Protein AF-A0A3N2NKZ4-F1 (afdb_monomer)

pLDDT: mean 91.64, std 12.85, range [45.25, 98.94]

Mean predicted aligned error: 5.71 Å

Nearest PDB structures (foldseek):
  3jqy-assembly1_A  TM=5.606E-01  e=2.008E-07  Escherichia coli
  3jqy-assembly1_C  TM=5.483E-01  e=5.654E-08  Escherichia coli
  2wlc-assembly1_A  TM=6.185E-01  e=1.526E-06  Neisseria meningitidis serogroup Y
  5jxx-assembly1_A  TM=2.884E-01  e=5.623E-03  Moraxella catarrhalis BBH18
  4ihf-assembly1_D  TM=3.238E-01  e=1.331E-02  Escherichia coli K-12

Secondary structure (DSSP, 8-state):
-HHHHHHHHHHHHHHHHH--------B-HHHHHHHHHHHS-HHHHTT--EEEBTTEEEEE--EEEE--S---TTSEEEEE--TT--S-EEEEESSEEEESS-EEEETT-EEEESSEEEE-SSEEE-TT-EEEESSEEEE-TT-EE-TT-EEESB-SS--B-TTT--B--SB--EEE-TT-EEPTT-EEETT-EE-TT-EE-STT-EE-SB-GGG-SSEEEETTTTEEEEES-----BHHHHHHHHHHHHH-TT---------HHHHHHHHHTTB---

Foldseek 3Di:
DVVLCCQDVVLVVCVVPPVDPDPQQAFPPVCLLCLLVVAHDPVLSVQSCETEGPLEEEDAHAHEEEQEPDRHHPLEYAAREDPPADHGEYDAANPYEYHHTREEEHHLEYDHYPEYEYENYLEYAAHNEYAHYNHEEYAEYLEYAYYNAYHEQFPPDWDADPVVRDIDDRGAYAAHYHQEYHYYQEYEYHQFDDYHQEYADDHDEYGDHYPPVVPHQFYWYDVPIDTPDGPHGAQQAVVLVVVVVVVCVVVVPDPDDDPPDDPVVVVCRRPPNGDDD

Structure (mmCIF, N/CA/C/O backbone):
data_AF-A0A3N2NKZ4-F1
#
_entry.id   AF-A0A3N2NKZ4-F1
#
loop_
_atom_site.group_PDB
_atom_site.id
_atom_site.type_symbol
_atom_site.label_atom_id
_atom_site.label_alt_id
_atom_site.label_comp_id
_atom_site.label_asym_id
_atom_site.label_entity_id
_atom_site.label_seq_id
_atom_site.pdbx_PDB_ins_code
_atom_site.Cartn_x
_atom_site.Cartn_y
_atom_site.Cartn_z
_atom_site.occupancy
_atom_site.B_iso_or_equiv
_atom_site.auth_seq_id
_atom_site.auth_comp_id
_atom_site.auth_asym_id
_atom_site.auth_atom_id
_atom_site.pdbx_PDB_model_num
ATOM 1 N N . MET A 1 1 ? 3.589 -17.684 -20.640 1.00 54.16 1 MET A N 1
ATOM 2 C CA . MET A 1 1 ? 2.989 -17.594 -21.997 1.00 54.16 1 MET A CA 1
ATOM 3 C C . MET A 1 1 ? 1.457 -17.592 -21.954 1.00 54.16 1 MET A C 1
ATOM 5 O O . MET A 1 1 ? 0.867 -16.641 -22.443 1.00 54.16 1 MET A O 1
ATOM 9 N N . ILE A 1 2 ? 0.804 -18.562 -21.295 1.00 57.72 2 ILE A N 1
ATOM 10 C CA . ILE A 1 2 ? -0.672 -18.653 -21.190 1.00 57.72 2 ILE A CA 1
ATOM 11 C C . ILE A 1 2 ? -1.330 -17.393 -20.579 1.00 57.72 2 ILE A C 1
ATOM 13 O O . ILE A 1 2 ? -2.310 -16.899 -21.129 1.00 57.72 2 ILE A O 1
ATOM 17 N N . LYS A 1 3 ? -0.791 -16.827 -19.483 1.00 60.69 3 LYS A N 1
ATOM 18 C CA . LYS A 1 3 ? -1.323 -15.590 -18.856 1.00 60.69 3 LYS A CA 1
ATOM 19 C C . LYS A 1 3 ? -1.224 -14.382 -19.800 1.00 60.69 3 LYS A C 1
ATOM 21 O O . LYS A 1 3 ? -2.178 -13.625 -19.916 1.00 60.69 3 LYS A O 1
ATOM 26 N N . LEU A 1 4 ? -0.111 -14.259 -20.531 1.00 59.62 4 LEU A N 1
ATOM 27 C CA . LEU A 1 4 ? 0.090 -13.213 -21.543 1.00 59.62 4 LEU A CA 1
ATOM 28 C C . LEU A 1 4 ? -0.932 -13.338 -22.683 1.00 59.62 4 LEU A C 1
ATOM 30 O O . LEU A 1 4 ? -1.572 -12.356 -23.033 1.00 59.62 4 LEU A O 1
ATOM 34 N N . ILE A 1 5 ? -1.135 -14.551 -23.209 1.00 60.88 5 ILE A N 1
ATOM 35 C CA . ILE A 1 5 ? -2.130 -14.828 -24.256 1.00 60.88 5 ILE A CA 1
ATOM 36 C C . ILE A 1 5 ? -3.542 -14.488 -23.764 1.00 60.88 5 ILE A C 1
ATOM 38 O O . ILE A 1 5 ? -4.285 -13.838 -24.488 1.00 60.88 5 ILE A O 1
ATOM 42 N N . LYS A 1 6 ? -3.913 -14.845 -22.526 1.00 61.47 6 LYS A N 1
ATOM 43 C CA . LYS A 1 6 ? -5.227 -14.494 -21.954 1.00 61.47 6 LYS A CA 1
ATOM 44 C C . LYS A 1 6 ? -5.439 -12.982 -21.840 1.00 61.47 6 LYS A C 1
ATOM 46 O O . LYS A 1 6 ? -6.497 -12.499 -22.230 1.00 61.47 6 LYS A O 1
ATOM 51 N N . GLU A 1 7 ? -4.443 -12.246 -21.349 1.00 63.12 7 GLU A N 1
ATOM 52 C CA . GLU A 1 7 ? -4.515 -10.782 -21.196 1.00 63.12 7 GLU A CA 1
ATOM 53 C C . GLU A 1 7 ? -4.505 -10.043 -22.553 1.00 63.12 7 GLU A C 1
ATOM 55 O O . GLU A 1 7 ? -5.003 -8.923 -22.645 1.00 63.12 7 GLU A O 1
ATOM 60 N N . TRP A 1 8 ? -3.968 -10.648 -23.622 1.00 54.06 8 TRP A N 1
ATOM 61 C CA . TRP A 1 8 ? -3.845 -10.008 -24.941 1.00 54.06 8 TRP A CA 1
ATOM 62 C C . TRP A 1 8 ? -4.900 -10.452 -25.963 1.00 54.06 8 TRP A C 1
ATOM 64 O O . TRP A 1 8 ? -5.540 -9.618 -26.602 1.00 54.06 8 TRP A O 1
ATOM 74 N N . VAL A 1 9 ? -5.099 -11.761 -26.117 1.00 59.16 9 VAL A N 1
ATOM 75 C CA . VAL A 1 9 ? -5.965 -12.362 -27.145 1.00 59.16 9 VAL A CA 1
ATOM 76 C C . VAL A 1 9 ? -7.430 -12.368 -26.709 1.00 59.16 9 VAL A C 1
ATOM 78 O O . VAL A 1 9 ? -8.306 -12.107 -27.529 1.00 59.16 9 VAL A O 1
ATOM 81 N N . GLY A 1 10 ? -7.713 -12.589 -25.420 1.00 60.47 10 GLY A N 1
ATOM 82 C CA . GLY A 1 10 ? -9.083 -12.630 -24.891 1.00 60.47 10 GLY A CA 1
ATOM 83 C C . GLY A 1 10 ? -9.877 -11.339 -25.148 1.00 60.47 10 GLY A C 1
ATOM 84 O O . GLY A 1 10 ? -10.950 -11.399 -25.751 1.00 60.47 10 GLY A O 1
ATOM 85 N N . PRO A 1 11 ? -9.352 -10.156 -24.770 1.00 56.44 11 PRO A N 1
ATOM 86 C CA . PRO A 1 11 ? -10.015 -8.881 -25.040 1.00 56.44 11 PRO A CA 1
ATOM 87 C C . PRO A 1 11 ? -10.163 -8.569 -26.535 1.00 56.44 11 PRO A C 1
ATOM 89 O O . PRO A 1 11 ? -11.163 -7.975 -26.933 1.00 56.44 11 PRO A O 1
ATOM 92 N N . LEU A 1 12 ? -9.191 -8.969 -27.366 1.00 56.25 12 LEU A N 1
ATOM 93 C CA . LEU A 1 12 ? -9.219 -8.754 -28.817 1.00 56.25 12 LEU A CA 1
ATOM 94 C C . LEU A 1 12 ? -10.319 -9.591 -29.488 1.00 56.25 12 LEU A C 1
ATOM 96 O O . LEU A 1 12 ? -11.079 -9.065 -30.296 1.00 56.25 12 LEU A O 1
ATOM 100 N N . ALA A 1 13 ? -10.456 -10.861 -29.098 1.00 59.19 13 ALA A N 1
ATOM 101 C CA . ALA A 1 13 ? -11.515 -11.743 -29.583 1.00 59.19 13 ALA 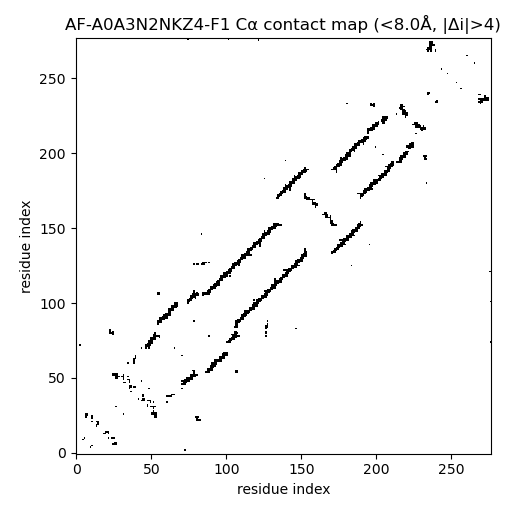A CA 1
ATOM 102 C C . ALA A 1 13 ? -12.915 -11.254 -29.164 1.00 59.19 13 ALA A C 1
ATOM 104 O O . ALA A 1 13 ? -13.838 -11.256 -29.972 1.00 59.19 13 ALA A O 1
ATOM 105 N N . LEU A 1 14 ? -13.075 -10.767 -27.927 1.00 53.31 14 LEU A N 1
ATOM 106 C CA . LEU A 1 14 ? -14.344 -10.212 -27.431 1.00 53.31 14 LEU A CA 1
ATOM 107 C C . LEU A 1 14 ? -14.759 -8.913 -28.141 1.00 53.31 14 LEU A C 1
ATOM 109 O O . LEU A 1 14 ? -15.944 -8.720 -28.411 1.00 53.31 14 LEU A O 1
ATOM 113 N N . LEU A 1 15 ? -13.792 -8.046 -28.463 1.00 51.62 15 LEU A N 1
ATOM 114 C CA . LEU A 1 15 ? -14.009 -6.826 -29.251 1.00 51.62 15 LEU A CA 1
ATOM 115 C C . LEU A 1 15 ? -14.515 -7.139 -30.664 1.00 51.62 15 LEU A C 1
ATOM 117 O O . LEU A 1 15 ? -15.421 -6.465 -31.146 1.00 51.62 15 LEU A O 1
ATOM 121 N N . LEU A 1 16 ? -13.949 -8.163 -31.306 1.00 56.97 16 LEU A N 1
ATOM 122 C CA . LEU A 1 16 ? -14.301 -8.557 -32.672 1.00 56.97 16 LEU A CA 1
ATOM 123 C C . LEU A 1 16 ? -15.638 -9.310 -32.755 1.00 56.97 16 LEU A C 1
ATOM 125 O O . LEU A 1 16 ? -16.324 -9.210 -33.765 1.00 56.97 16 LEU A O 1
ATOM 129 N N . LEU A 1 17 ? -16.025 -10.043 -31.704 1.00 54.56 17 LEU A N 1
ATOM 130 C CA . LEU A 1 17 ? -17.180 -10.949 -31.744 1.00 54.56 17 LEU A CA 1
ATOM 131 C C . LEU A 1 17 ? -18.500 -10.367 -31.216 1.00 54.56 17 LEU A C 1
ATOM 133 O O . LEU A 1 17 ? -19.543 -10.956 -31.487 1.00 54.56 17 LEU A O 1
ATOM 137 N N . LYS A 1 18 ? -18.501 -9.283 -30.422 1.00 50.53 18 LYS A N 1
ATOM 138 C CA . LYS A 1 18 ? -19.726 -8.871 -29.696 1.00 50.53 18 LYS A CA 1
ATOM 139 C C . LYS A 1 18 ? -20.094 -7.387 -29.725 1.00 50.53 18 LYS A C 1
ATOM 141 O O . LYS A 1 18 ? -21.085 -7.030 -29.101 1.00 50.53 18 LYS A O 1
ATOM 146 N N . GLY A 1 19 ? -19.335 -6.504 -30.381 1.00 45.28 19 GLY A N 1
ATOM 147 C CA . GLY A 1 19 ? -19.653 -5.061 -30.391 1.00 45.28 19 GLY A CA 1
ATOM 148 C C . GLY A 1 19 ? -19.679 -4.401 -28.996 1.00 45.28 19 GLY A C 1
ATOM 149 O O . GLY A 1 19 ? -20.132 -3.271 -28.843 1.00 45.28 19 GLY A O 1
ATOM 150 N N . ILE A 1 20 ? -19.184 -5.097 -27.967 1.00 49.84 20 ILE A N 1
ATOM 151 C CA . ILE A 1 20 ? -19.093 -4.624 -26.585 1.00 49.84 20 ILE A CA 1
ATOM 152 C C . ILE A 1 20 ? -17.761 -3.886 -26.431 1.00 49.84 20 ILE A C 1
ATOM 154 O O . ILE A 1 20 ? -16.701 -4.428 -26.756 1.00 49.84 20 ILE A O 1
ATOM 158 N N . ARG A 1 21 ? -17.783 -2.669 -25.870 1.00 45.25 21 ARG A N 1
ATOM 159 C CA . ARG A 1 21 ? -16.565 -2.021 -25.358 1.00 45.25 21 ARG A CA 1
ATOM 160 C C . ARG A 1 21 ? -16.038 -2.839 -24.178 1.00 45.25 21 ARG A C 1
ATOM 162 O O . ARG A 1 21 ? -16.470 -2.659 -23.043 1.00 45.25 21 ARG A O 1
ATOM 169 N N . VAL A 1 22 ? -15.114 -3.758 -24.446 1.00 49.69 22 VAL A N 1
ATOM 170 C CA . VAL A 1 22 ? -14.367 -4.462 -23.398 1.00 49.69 22 VAL A CA 1
ATOM 171 C C . VAL A 1 22 ? -13.589 -3.406 -22.613 1.00 49.69 22 VAL A C 1
ATOM 173 O O . VAL A 1 22 ? -12.870 -2.613 -23.228 1.00 49.69 22 VAL A O 1
ATOM 176 N N . GLN A 1 23 ? -13.730 -3.366 -21.279 1.00 50.50 23 GLN A N 1
ATOM 177 C CA . GLN A 1 23 ? -12.863 -2.529 -20.441 1.00 50.50 23 GLN A CA 1
ATOM 178 C C . GLN A 1 23 ? -11.418 -2.789 -20.862 1.00 50.50 23 GLN A C 1
ATOM 180 O O . GLN A 1 23 ? -10.963 -3.932 -20.869 1.00 50.50 23 GLN A O 1
ATOM 185 N N . HIS A 1 24 ? -10.727 -1.742 -21.316 1.00 52.81 24 HIS A N 1
ATOM 186 C CA . HIS A 1 24 ? -9.408 -1.861 -21.923 1.00 52.81 24 HIS A CA 1
ATOM 187 C C . HIS A 1 24 ? -8.356 -2.237 -20.864 1.00 52.81 24 HIS A C 1
ATOM 189 O O . HIS A 1 24 ? -7.521 -1.422 -20.494 1.00 52.81 24 HIS A O 1
ATOM 195 N N . HIS A 1 25 ? -8.327 -3.490 -20.410 1.00 63.16 25 HIS A N 1
ATOM 196 C CA . HIS A 1 25 ? -7.239 -4.069 -19.612 1.00 63.16 25 HIS A CA 1
ATOM 197 C C . HIS A 1 25 ? -6.029 -4.386 -20.498 1.00 63.16 25 HIS A C 1
ATOM 199 O O . HIS A 1 25 ? -5.436 -5.457 -20.419 1.00 63.16 25 HIS A O 1
ATOM 205 N N . ARG A 1 26 ? -5.676 -3.484 -21.416 1.00 75.19 26 ARG A N 1
ATOM 206 C CA . ARG A 1 26 ? -4.606 -3.765 -22.365 1.00 75.19 26 ARG A CA 1
ATOM 207 C C . ARG A 1 26 ? -3.271 -3.681 -21.636 1.00 75.19 26 ARG A C 1
ATOM 209 O O . ARG A 1 26 ? -2.889 -2.630 -21.117 1.00 75.19 26 ARG A O 1
ATOM 216 N N . LEU A 1 27 ? -2.562 -4.800 -21.617 1.00 87.62 27 LEU A N 1
ATOM 217 C CA . LEU A 1 27 ? -1.159 -4.854 -21.240 1.00 87.62 27 LEU A CA 1
ATOM 218 C C . LEU A 1 27 ? -0.333 -4.106 -22.297 1.00 87.62 27 LEU A C 1
ATOM 220 O O . LEU A 1 27 ? -0.390 -4.441 -23.483 1.00 87.62 27 LEU A O 1
ATOM 224 N N . SER A 1 28 ? 0.455 -3.117 -21.876 1.00 91.44 28 SER A N 1
ATOM 225 C CA . SER A 1 28 ? 1.403 -2.440 -22.760 1.00 91.44 28 SER A CA 1
ATOM 226 C C . SER A 1 28 ? 2.668 -3.284 -22.862 1.00 91.44 28 SER A C 1
ATOM 228 O O . SER A 1 28 ? 3.525 -3.250 -21.975 1.00 91.44 28 SER A O 1
ATOM 230 N N . LEU A 1 29 ? 2.783 -4.069 -23.936 1.00 91.31 29 LEU A N 1
ATOM 231 C CA . LEU A 1 29 ? 3.919 -4.974 -24.131 1.00 91.31 29 LEU A CA 1
ATOM 232 C C . LEU A 1 29 ? 5.244 -4.219 -24.222 1.00 91.31 29 LEU A C 1
ATOM 234 O O . LEU A 1 29 ? 6.209 -4.624 -23.584 1.00 91.31 29 LEU A O 1
ATOM 238 N N . SER A 1 30 ? 5.281 -3.095 -24.941 1.00 94.56 30 SER A N 1
ATOM 239 C CA . SER A 1 30 ? 6.498 -2.291 -25.082 1.00 94.56 30 SER A CA 1
ATOM 240 C C . SER A 1 30 ? 6.984 -1.760 -23.733 1.00 94.56 30 SER A C 1
ATOM 242 O O . SER A 1 30 ? 8.148 -1.951 -23.388 1.00 94.56 30 SER A O 1
ATOM 244 N N . LYS A 1 31 ? 6.088 -1.179 -22.919 1.00 96.00 31 LYS A N 1
ATOM 245 C CA . LYS A 1 31 ? 6.429 -0.704 -21.566 1.00 96.00 31 LYS A CA 1
ATOM 246 C C . LYS A 1 31 ? 6.795 -1.856 -20.636 1.00 96.00 31 LYS A C 1
ATOM 248 O O . LYS A 1 31 ? 7.724 -1.717 -19.854 1.00 96.00 31 LYS A O 1
ATOM 253 N N . THR A 1 32 ? 6.094 -2.983 -20.734 1.00 96.31 32 THR A N 1
ATOM 254 C CA . THR A 1 32 ? 6.357 -4.193 -19.942 1.00 96.31 32 THR A CA 1
ATOM 255 C C . THR A 1 32 ? 7.752 -4.743 -20.226 1.00 96.31 32 THR A C 1
ATOM 257 O O . THR A 1 32 ? 8.542 -4.909 -19.299 1.00 96.31 32 THR A O 1
ATOM 260 N N . ILE A 1 33 ? 8.096 -4.974 -21.493 1.00 97.31 33 ILE A N 1
ATOM 261 C CA . ILE A 1 33 ? 9.416 -5.477 -21.891 1.00 97.31 33 ILE A CA 1
ATOM 262 C C . ILE A 1 33 ? 10.493 -4.469 -21.484 1.00 97.31 33 ILE A C 1
ATOM 264 O O . ILE A 1 33 ? 11.414 -4.827 -20.753 1.00 97.31 33 ILE A O 1
ATOM 268 N N . PHE A 1 34 ? 10.339 -3.197 -21.864 1.00 98.12 34 PHE A N 1
ATOM 269 C CA . PHE A 1 34 ? 11.295 -2.148 -21.513 1.00 98.12 34 PHE A CA 1
ATOM 270 C C . PHE A 1 34 ? 11.541 -2.075 -20.003 1.00 98.12 34 PHE A C 1
ATOM 272 O O . PHE A 1 34 ? 12.689 -2.093 -19.571 1.00 98.12 34 PHE A O 1
ATOM 279 N N . PHE A 1 35 ? 10.481 -2.043 -19.192 1.00 98.19 35 PHE A N 1
ATOM 280 C CA . PHE A 1 35 ? 10.604 -1.915 -17.745 1.00 98.19 35 PHE A CA 1
ATOM 281 C C . PHE A 1 35 ? 11.355 -3.096 -17.124 1.00 98.19 35 PHE A C 1
ATOM 283 O O . PHE A 1 35 ? 12.302 -2.874 -16.370 1.00 98.19 35 PHE A O 1
ATOM 290 N N . ASN A 1 36 ? 10.971 -4.339 -17.442 1.00 98.44 36 ASN A N 1
ATOM 291 C CA . ASN A 1 36 ? 11.601 -5.524 -16.849 1.00 98.44 36 ASN A CA 1
ATOM 292 C C . ASN A 1 36 ? 13.098 -5.583 -17.173 1.00 98.44 36 ASN A C 1
ATOM 294 O O . ASN A 1 36 ? 13.905 -5.735 -16.263 1.00 98.44 36 ASN A O 1
ATOM 298 N N . PHE A 1 37 ? 13.479 -5.405 -18.440 1.00 98.31 37 PHE A N 1
ATOM 299 C CA . PHE A 1 37 ? 14.887 -5.468 -18.848 1.00 98.31 37 PHE A CA 1
ATOM 300 C C . PHE A 1 37 ? 15.699 -4.243 -18.411 1.00 98.31 37 PHE A C 1
ATOM 302 O O . PHE A 1 37 ? 16.907 -4.348 -18.225 1.00 98.31 37 PHE A O 1
ATOM 309 N N . LYS A 1 38 ? 15.058 -3.084 -18.209 1.00 97.88 38 LYS A N 1
ATOM 310 C CA . LYS A 1 38 ? 15.732 -1.883 -17.697 1.00 97.88 38 LYS A CA 1
ATOM 311 C C . LYS A 1 38 ? 15.990 -1.940 -16.191 1.00 97.88 38 LYS A C 1
ATOM 313 O O . LYS A 1 38 ? 16.942 -1.312 -15.734 1.00 97.88 38 LYS A O 1
ATOM 318 N N . SER A 1 39 ? 15.124 -2.609 -15.430 1.00 97.56 39 SER A N 1
ATOM 319 C CA . SER A 1 39 ? 15.086 -2.492 -13.965 1.00 97.56 39 SER A CA 1
ATOM 320 C C . SER A 1 39 ? 15.501 -3.744 -13.195 1.00 97.56 39 SER A C 1
ATOM 322 O O . SER A 1 39 ? 15.796 -3.623 -12.009 1.00 97.56 39 SER A O 1
ATOM 324 N N . LEU A 1 40 ? 15.539 -4.922 -13.830 1.00 98.38 40 LEU A N 1
ATOM 325 C CA . LEU A 1 40 ? 15.789 -6.201 -13.157 1.00 98.38 40 LEU A CA 1
ATOM 326 C C . LEU A 1 40 ? 16.998 -6.947 -13.741 1.00 98.38 40 LEU A C 1
ATOM 328 O O . LEU A 1 40 ? 17.312 -6.788 -14.923 1.00 98.38 40 LEU A O 1
ATOM 332 N N . PRO A 1 41 ? 17.636 -7.842 -12.960 1.00 97.69 41 PRO A N 1
ATOM 333 C CA . PRO A 1 41 ? 18.607 -8.794 -13.488 1.00 97.69 41 PRO A CA 1
ATOM 334 C C . PRO A 1 41 ? 18.003 -9.656 -14.601 1.00 97.69 41 PRO A C 1
ATOM 336 O O . PRO A 1 41 ? 16.853 -10.090 -14.501 1.00 97.69 41 PRO A O 1
ATOM 339 N N . LEU A 1 42 ? 18.806 -9.990 -15.616 1.00 97.56 42 LEU A N 1
ATOM 340 C CA . LEU A 1 42 ? 18.363 -10.693 -16.828 1.00 97.56 42 LEU A CA 1
ATOM 341 C C . LEU A 1 42 ? 17.509 -11.941 -16.539 1.00 97.56 42 LEU A C 1
ATOM 343 O O . LEU A 1 42 ? 16.443 -12.120 -17.123 1.00 97.56 42 LEU A O 1
ATOM 347 N N . ARG A 1 43 ? 17.935 -12.773 -15.577 1.00 96.44 43 ARG A N 1
ATOM 348 C CA . ARG A 1 43 ? 17.216 -14.000 -15.185 1.00 96.44 43 ARG A CA 1
ATOM 349 C C . ARG A 1 43 ? 15.798 -13.727 -14.672 1.00 96.44 43 ARG A C 1
ATOM 351 O O . ARG A 1 43 ? 14.895 -14.517 -14.937 1.00 96.44 43 ARG A O 1
ATOM 358 N N . GLN A 1 44 ? 15.599 -12.633 -13.936 1.00 97.50 44 GLN A N 1
ATOM 359 C CA . GLN A 1 44 ? 14.272 -12.213 -13.484 1.00 97.50 44 GLN A CA 1
ATOM 360 C C . GLN A 1 44 ? 13.504 -11.540 -14.626 1.00 97.50 44 GLN A C 1
ATOM 362 O O . GLN A 1 44 ? 12.344 -11.877 -14.853 1.00 97.50 44 GLN A O 1
ATOM 367 N N . ALA A 1 45 ? 14.153 -10.653 -15.386 1.00 97.31 45 ALA A N 1
ATOM 368 C CA . ALA A 1 45 ? 13.536 -9.902 -16.478 1.00 97.31 45 ALA A CA 1
ATOM 369 C C . ALA A 1 45 ? 12.905 -10.807 -17.551 1.00 97.31 45 ALA A C 1
ATOM 371 O O . ALA A 1 45 ? 11.776 -10.554 -17.970 1.00 97.31 45 ALA A O 1
ATOM 372 N N . CYS A 1 46 ? 13.569 -11.907 -17.929 1.00 95.81 46 CYS A N 1
ATOM 373 C CA . CYS A 1 46 ? 13.058 -12.871 -18.914 1.00 95.81 46 CYS A CA 1
ATOM 374 C C . CYS A 1 46 ? 11.733 -13.537 -18.505 1.00 95.81 46 CYS A C 1
ATOM 376 O O . CYS A 1 46 ? 10.982 -13.992 -19.365 1.00 95.81 46 CYS A O 1
ATOM 378 N N . LYS A 1 47 ? 11.410 -13.582 -17.206 1.00 96.06 47 LYS A N 1
ATOM 379 C CA . LYS A 1 47 ? 10.125 -14.111 -16.719 1.00 96.06 47 LYS A CA 1
ATOM 380 C C . LYS A 1 47 ? 8.971 -13.116 -16.880 1.00 96.06 47 LYS A C 1
ATOM 382 O O . LYS A 1 47 ? 7.817 -13.499 -16.696 1.00 96.06 47 LYS A O 1
ATOM 387 N N . LEU A 1 48 ? 9.270 -11.857 -17.211 1.00 97.00 48 LEU A N 1
ATOM 388 C CA . LEU A 1 48 ? 8.331 -10.734 -17.267 1.00 97.00 48 LEU A CA 1
ATOM 389 C C . LEU A 1 48 ? 7.474 -10.606 -15.989 1.00 97.00 48 LEU A C 1
ATOM 391 O O . LEU A 1 48 ? 6.240 -10.655 -16.065 1.00 97.00 48 LEU A O 1
ATOM 395 N N . PRO A 1 49 ? 8.095 -10.485 -14.800 1.00 97.12 49 PRO A N 1
ATOM 396 C CA . PRO A 1 49 ? 7.359 -10.402 -13.546 1.00 97.12 49 PRO A CA 1
ATOM 397 C C . PRO A 1 49 ? 6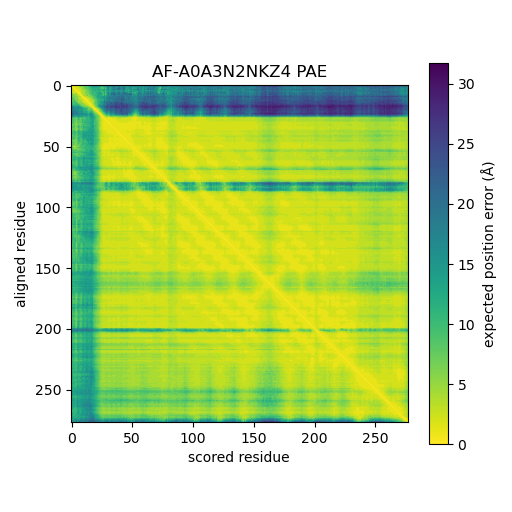.556 -9.112 -13.384 1.00 97.12 49 PRO A C 1
ATOM 399 O O . PRO A 1 49 ? 5.541 -9.138 -12.697 1.00 97.12 49 PRO A O 1
ATOM 402 N N . VAL A 1 50 ? 6.957 -8.005 -14.014 1.00 97.75 50 VAL A N 1
ATOM 403 C CA . VAL A 1 50 ? 6.257 -6.718 -13.890 1.00 97.75 50 VAL A CA 1
ATOM 404 C C . VAL A 1 50 ? 5.415 -6.447 -15.129 1.00 97.75 50 VAL A C 1
ATOM 406 O O . VAL A 1 50 ? 5.951 -6.281 -16.218 1.00 97.75 50 VAL A O 1
ATOM 409 N N . PHE A 1 51 ? 4.101 -6.362 -14.982 1.00 96.81 51 PHE A N 1
ATOM 410 C CA . PHE A 1 51 ? 3.173 -5.981 -16.042 1.00 96.81 51 PHE A CA 1
ATOM 411 C C . PHE A 1 51 ? 2.811 -4.504 -15.940 1.00 96.81 51 PHE A C 1
ATOM 413 O O . PHE A 1 51 ? 2.332 -4.038 -14.907 1.00 96.81 51 PHE A O 1
ATOM 420 N N . ILE A 1 52 ? 3.002 -3.786 -17.046 1.00 95.38 52 ILE A N 1
ATOM 421 C CA . ILE A 1 52 ? 2.647 -2.374 -17.181 1.00 95.38 52 ILE A CA 1
ATOM 422 C C . ILE A 1 52 ? 1.458 -2.273 -18.123 1.00 95.38 52 ILE A C 1
ATOM 424 O O . ILE A 1 52 ? 1.566 -2.591 -19.310 1.00 95.38 52 ILE A O 1
ATOM 428 N N . TYR A 1 53 ? 0.322 -1.816 -17.618 1.00 92.94 53 TYR A N 1
ATOM 429 C CA . TYR A 1 53 ? -0.875 -1.633 -18.431 1.00 92.94 53 TYR A CA 1
ATOM 430 C C . TYR A 1 53 ? -0.855 -0.275 -19.152 1.00 92.94 53 TYR A C 1
ATOM 432 O O . TYR A 1 53 ? -0.077 0.632 -18.829 1.00 92.94 53 TYR A O 1
ATOM 440 N N . HIS A 1 54 ? -1.688 -0.135 -20.186 1.00 87.75 54 HIS A N 1
ATOM 441 C CA . HIS A 1 54 ? -1.907 1.151 -20.851 1.00 87.75 54 HIS A CA 1
ATOM 442 C C . HIS A 1 54 ? -2.391 2.225 -19.855 1.00 87.75 54 HIS A C 1
ATOM 444 O O . HIS A 1 54 ? -2.799 1.922 -18.738 1.00 87.75 54 HIS A O 1
ATOM 450 N N . ASN A 1 55 ? -2.284 3.500 -20.240 1.00 89.69 55 ASN A N 1
ATOM 451 C CA . ASN A 1 55 ? -2.609 4.657 -19.388 1.00 89.69 55 ASN A CA 1
ATOM 452 C C . ASN A 1 55 ? -1.761 4.783 -18.109 1.00 89.69 55 ASN A C 1
ATOM 454 O O . ASN A 1 55 ? -2.099 5.553 -17.218 1.00 89.69 55 ASN A O 1
ATOM 458 N N . THR A 1 56 ? -0.626 4.079 -18.041 1.00 93.31 56 THR A N 1
ATOM 459 C CA . THR A 1 56 ? 0.416 4.292 -17.028 1.00 93.31 56 THR A CA 1
ATOM 460 C C . THR A 1 56 ? 1.658 4.895 -17.676 1.00 93.31 56 THR A C 1
ATOM 462 O O . THR A 1 56 ? 2.244 4.301 -18.589 1.00 93.31 56 THR A O 1
ATOM 465 N N . SER A 1 57 ? 2.061 6.081 -17.234 1.00 96.12 57 SER A N 1
ATOM 466 C CA . SER A 1 57 ? 3.260 6.780 -17.705 1.00 96.12 57 SER A CA 1
ATOM 467 C C . SER A 1 57 ? 4.461 6.472 -16.813 1.00 96.12 57 SER A C 1
ATOM 469 O O . SER A 1 57 ? 4.367 6.541 -15.589 1.00 96.12 57 SER A O 1
ATOM 471 N N . LEU A 1 58 ? 5.596 6.144 -17.433 1.00 97.12 58 LEU A N 1
ATOM 472 C CA . LEU A 1 58 ? 6.861 5.860 -16.753 1.00 97.12 58 LEU A CA 1
ATOM 473 C C . LEU A 1 58 ? 7.782 7.074 -16.918 1.00 97.12 58 LEU A C 1
ATOM 475 O O . LEU A 1 58 ? 8.269 7.315 -18.017 1.00 97.12 58 LEU A O 1
ATOM 479 N N . TYR A 1 59 ? 8.000 7.837 -15.848 1.00 97.69 59 TYR A N 1
ATOM 480 C CA . TYR A 1 59 ? 8.841 9.041 -15.866 1.00 97.69 59 TYR A CA 1
ATOM 481 C C . TYR A 1 59 ? 10.273 8.734 -15.426 1.00 97.69 59 TYR A C 1
ATOM 483 O O . TYR A 1 59 ? 11.239 9.086 -16.101 1.00 97.69 59 TYR A O 1
ATOM 491 N N . ARG A 1 60 ? 10.421 8.025 -14.302 1.00 98.00 60 ARG A N 1
ATOM 492 C CA . ARG A 1 60 ? 11.723 7.628 -13.761 1.00 98.00 60 ARG A CA 1
ATOM 493 C C . ARG A 1 60 ? 11.655 6.221 -13.193 1.00 98.00 60 ARG A C 1
ATOM 495 O O . ARG A 1 60 ? 10.696 5.861 -12.512 1.00 98.00 60 ARG A O 1
ATOM 502 N N . ILE A 1 61 ? 12.691 5.445 -13.491 1.00 98.00 61 ILE A N 1
ATOM 503 C CA . ILE A 1 61 ? 12.876 4.075 -13.022 1.00 98.00 61 ILE A CA 1
ATOM 504 C C . ILE A 1 61 ? 14.180 4.057 -12.226 1.00 98.00 61 ILE A C 1
ATOM 506 O O . ILE A 1 61 ? 15.262 3.988 -12.808 1.00 98.00 61 ILE A O 1
ATOM 510 N N . GLY A 1 62 ? 14.058 4.218 -10.911 1.00 97.88 62 GLY A N 1
ATOM 511 C CA . GLY A 1 62 ? 15.136 4.062 -9.939 1.00 97.88 62 GLY A CA 1
ATOM 512 C C . GLY A 1 62 ? 15.413 2.589 -9.651 1.00 97.88 62 GLY A C 1
ATOM 513 O O . GLY A 1 62 ? 15.182 1.722 -10.496 1.00 97.88 62 GLY A O 1
ATOM 514 N N . LYS A 1 63 ? 15.883 2.285 -8.441 1.00 98.69 63 LYS A N 1
ATOM 515 C CA . LYS A 1 63 ? 16.225 0.914 -8.054 1.00 98.69 63 LYS A CA 1
ATOM 516 C C . LYS A 1 63 ? 14.958 0.083 -7.831 1.00 98.69 63 LYS A C 1
ATOM 518 O O . LYS A 1 63 ? 14.092 0.478 -7.051 1.00 98.69 63 LYS A O 1
ATOM 523 N N . ILE A 1 64 ? 14.866 -1.068 -8.493 1.00 98.69 64 ILE A N 1
ATOM 524 C CA . ILE A 1 64 ? 13.772 -2.033 -8.340 1.00 98.69 64 ILE A CA 1
ATOM 525 C C . ILE A 1 64 ? 14.377 -3.373 -7.934 1.00 98.69 64 ILE A C 1
ATOM 527 O O . ILE A 1 64 ? 15.311 -3.849 -8.574 1.00 98.69 64 ILE A O 1
ATOM 531 N N . GLU A 1 65 ? 13.855 -3.980 -6.873 1.00 98.69 65 GLU A N 1
ATOM 532 C CA . GLU A 1 65 ? 14.322 -5.278 -6.383 1.00 98.69 65 GLU A CA 1
ATOM 533 C C . GLU A 1 65 ? 13.136 -6.222 -6.193 1.00 98.69 65 GLU A C 1
ATOM 535 O O . GLU A 1 65 ? 12.166 -5.874 -5.523 1.00 98.69 65 GLU A O 1
ATOM 540 N N . ILE A 1 66 ? 13.223 -7.434 -6.745 1.00 98.44 66 ILE A N 1
ATOM 541 C CA . ILE A 1 66 ? 12.286 -8.519 -6.437 1.00 98.44 66 ILE A CA 1
ATOM 542 C C . ILE A 1 66 ? 13.009 -9.508 -5.523 1.00 98.44 66 ILE A C 1
ATOM 544 O O . ILE A 1 66 ? 13.859 -10.278 -5.975 1.00 98.44 66 ILE A O 1
ATOM 548 N N . LYS A 1 67 ? 12.671 -9.457 -4.233 1.00 97.44 67 LYS A N 1
ATOM 549 C CA . LYS A 1 67 ? 13.213 -10.282 -3.145 1.00 97.44 67 LYS A CA 1
ATOM 550 C C . LYS A 1 67 ? 12.221 -11.389 -2.790 1.00 97.44 67 LYS A C 1
ATOM 552 O O . LYS A 1 67 ? 11.657 -11.406 -1.700 1.00 97.44 67 LYS A O 1
ATOM 557 N N . SER A 1 68 ? 11.977 -12.279 -3.745 1.00 94.12 68 SER A N 1
ATOM 558 C CA . SER A 1 68 ? 11.069 -13.415 -3.593 1.00 94.12 68 SER A CA 1
ATOM 559 C C . SER A 1 68 ? 11.701 -14.671 -4.177 1.00 94.12 68 SER A C 1
ATOM 561 O O . SER A 1 68 ? 12.314 -14.613 -5.245 1.00 94.12 68 SER A O 1
ATOM 563 N N . GLU A 1 69 ? 11.537 -15.798 -3.488 1.00 90.56 69 GLU A N 1
ATOM 564 C CA . GLU A 1 69 ? 12.038 -17.103 -3.934 1.00 90.56 69 GLU A CA 1
ATOM 565 C C . GLU A 1 69 ? 11.349 -17.552 -5.228 1.00 90.56 69 GLU A C 1
ATOM 567 O O . GLU A 1 69 ? 11.984 -18.092 -6.135 1.00 90.56 69 GLU A O 1
ATOM 572 N N . ASN A 1 70 ? 10.053 -17.250 -5.359 1.00 92.12 70 ASN A N 1
ATOM 573 C CA . ASN A 1 70 ? 9.249 -17.629 -6.510 1.00 92.12 70 ASN A CA 1
ATOM 574 C C . ASN A 1 70 ? 8.874 -16.413 -7.368 1.00 92.12 70 ASN A C 1
ATOM 576 O O . ASN A 1 70 ? 7.802 -15.826 -7.232 1.00 92.12 70 ASN A O 1
ATOM 580 N N . VAL A 1 71 ? 9.762 -16.049 -8.295 1.00 95.69 71 VAL A N 1
ATOM 581 C CA . VAL A 1 71 ? 9.475 -15.024 -9.312 1.00 95.69 71 VAL A CA 1
ATOM 582 C C . VAL A 1 71 ? 8.735 -15.652 -10.491 1.00 95.69 71 VAL A C 1
ATOM 584 O O . VAL A 1 71 ? 9.283 -16.542 -11.153 1.00 95.69 71 VAL A O 1
ATOM 587 N N . PHE A 1 72 ? 7.543 -15.134 -10.797 1.00 93.88 72 PHE A N 1
ATOM 588 C CA . PHE A 1 72 ? 6.680 -15.597 -11.887 1.00 93.88 72 PHE A CA 1
ATOM 589 C C . PHE A 1 72 ? 6.122 -14.445 -12.736 1.00 93.88 72 PHE A C 1
ATOM 591 O O . PHE A 1 72 ? 6.208 -13.272 -12.379 1.00 93.88 72 PHE A O 1
ATOM 598 N N . GLN A 1 73 ? 5.554 -14.790 -13.892 1.00 94.25 73 GLN A N 1
ATOM 599 C CA . GLN A 1 73 ? 5.043 -13.834 -14.873 1.00 94.25 73 GLN A CA 1
ATOM 600 C C . GLN A 1 73 ? 3.854 -13.013 -14.337 1.00 94.25 73 GLN A C 1
ATOM 602 O O . GLN A 1 73 ? 2.831 -13.571 -13.931 1.00 94.25 73 GLN A O 1
ATOM 607 N N . GLY A 1 74 ? 3.948 -11.681 -14.421 1.00 92.50 74 GLY A N 1
ATOM 608 C CA . GLY A 1 74 ? 2.891 -10.763 -13.976 1.00 92.50 74 GLY A CA 1
ATOM 609 C C . GLY A 1 74 ? 2.621 -10.800 -12.468 1.00 92.50 74 GLY A C 1
ATOM 610 O O . GLY A 1 74 ? 1.470 -10.630 -12.059 1.00 92.50 74 GLY A O 1
ATOM 611 N N . MET A 1 75 ? 3.661 -11.078 -11.679 1.00 94.50 75 MET A N 1
ATOM 612 C CA . MET A 1 75 ? 3.687 -11.015 -10.215 1.00 94.50 75 MET A CA 1
ATOM 613 C C . MET A 1 75 ? 3.410 -9.598 -9.695 1.00 94.50 75 MET A C 1
ATOM 615 O O . MET A 1 75 ? 2.694 -9.423 -8.714 1.00 94.50 75 MET A O 1
ATOM 619 N N . ILE A 1 76 ? 3.949 -8.580 -10.365 1.00 97.44 76 ILE A N 1
ATOM 620 C CA . ILE A 1 76 ? 3.666 -7.174 -10.078 1.00 97.44 76 ILE A CA 1
ATOM 621 C C . ILE A 1 76 ? 2.852 -6.607 -11.234 1.00 97.44 76 ILE A C 1
ATOM 623 O O . ILE A 1 76 ? 3.209 -6.788 -12.396 1.00 97.44 76 ILE A O 1
ATOM 627 N N . GLN A 1 77 ? 1.753 -5.924 -10.934 1.00 95.19 77 GLN A N 1
ATOM 628 C CA . GLN A 1 77 ? 0.854 -5.369 -11.940 1.00 95.19 77 GLN A CA 1
ATOM 629 C C . GLN A 1 77 ? 0.588 -3.901 -11.655 1.00 95.19 77 GLN A C 1
ATOM 631 O O . GLN A 1 77 ? 0.077 -3.559 -10.591 1.00 95.19 77 GLN A O 1
ATOM 636 N N . TRP A 1 78 ? 0.911 -3.036 -12.613 1.00 94.19 78 TRP A N 1
ATOM 637 C CA . TRP A 1 78 ? 0.728 -1.595 -12.487 1.00 94.19 78 TRP A CA 1
ATOM 638 C C . TRP A 1 78 ? -0.250 -1.050 -13.505 1.00 94.19 78 TRP A C 1
ATOM 640 O O . TRP A 1 78 ? -0.053 -1.168 -14.717 1.00 94.19 78 TRP A O 1
ATOM 650 N N . GLY A 1 79 ? -1.280 -0.394 -12.983 1.00 90.19 79 GLY A N 1
ATOM 651 C CA . GLY A 1 79 ? -2.263 0.306 -13.780 1.00 90.19 79 GLY A CA 1
ATOM 652 C C . GLY A 1 79 ? -3.306 -0.611 -14.396 1.00 90.19 79 GLY A C 1
ATOM 653 O O . GLY A 1 79 ? -3.918 -0.212 -15.385 1.00 90.19 79 GLY A O 1
ATOM 654 N N . LYS A 1 80 ? -3.509 -1.828 -13.863 1.00 86.50 80 LYS A N 1
ATOM 655 C CA . LYS A 1 80 ? -4.599 -2.690 -14.331 1.00 86.50 80 LYS A CA 1
ATOM 656 C C . LYS A 1 80 ? -5.905 -1.942 -14.089 1.00 86.50 80 LYS A C 1
ATOM 658 O O . LYS A 1 80 ? -6.322 -1.770 -12.946 1.00 86.50 80 LYS A O 1
ATOM 663 N N . LEU A 1 81 ? -6.483 -1.420 -15.169 1.00 70.62 81 LEU A N 1
ATOM 664 C CA . LEU A 1 81 ? -7.697 -0.617 -15.100 1.00 70.62 81 LEU A CA 1
ATOM 665 C C . LEU A 1 81 ? -8.821 -1.481 -14.527 1.00 70.62 81 LEU A C 1
ATOM 667 O O . LEU A 1 81 ? -8.880 -2.669 -14.807 1.00 70.62 81 LEU A O 1
ATOM 671 N N . GLY A 1 82 ? -9.691 -0.890 -13.727 1.00 68.19 82 GLY A N 1
ATOM 672 C CA . GLY A 1 82 ? -10.975 -1.445 -13.314 1.00 68.19 82 GLY A CA 1
ATOM 673 C C . GLY A 1 82 ? -12.068 -0.427 -13.621 1.00 68.19 82 GLY A C 1
ATOM 674 O O . GLY A 1 82 ? -11.766 0.721 -13.948 1.00 68.19 82 GLY A O 1
ATOM 675 N N . TYR A 1 83 ? -13.340 -0.805 -13.476 1.00 67.69 83 TYR A N 1
ATOM 676 C CA . TYR A 1 83 ? -14.485 0.107 -13.659 1.00 67.69 83 TYR A CA 1
ATOM 677 C C . TYR A 1 83 ? -14.330 1.4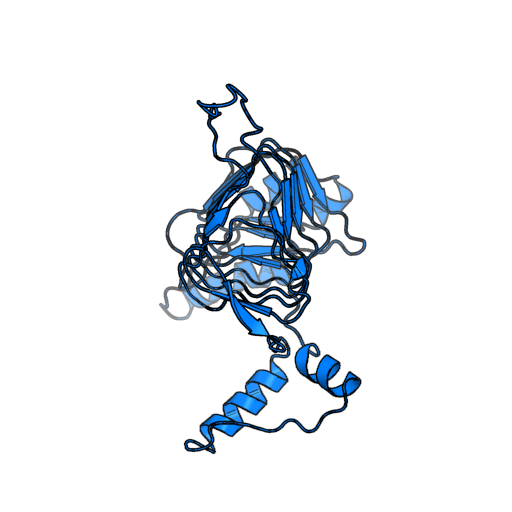49 -12.912 1.00 67.69 83 TYR A C 1
ATOM 679 O O . TYR A 1 83 ? -14.812 2.480 -13.368 1.00 67.69 83 TYR A O 1
ATOM 687 N N . LYS A 1 84 ? -13.644 1.431 -11.763 1.00 68.44 84 LYS A N 1
ATOM 688 C CA . LYS A 1 84 ? -13.454 2.581 -10.869 1.00 68.44 84 LYS A CA 1
ATOM 689 C C . LYS A 1 84 ? -12.227 3.436 -11.209 1.00 68.44 84 LYS A C 1
ATOM 691 O O . LYS A 1 84 ? -11.999 4.445 -10.549 1.00 68.44 84 LYS A O 1
ATOM 696 N N . SER A 1 85 ? -11.412 3.036 -12.188 1.00 79.19 85 SER A N 1
ATOM 697 C CA . SER A 1 85 ? -10.189 3.760 -12.546 1.00 79.19 85 SER A CA 1
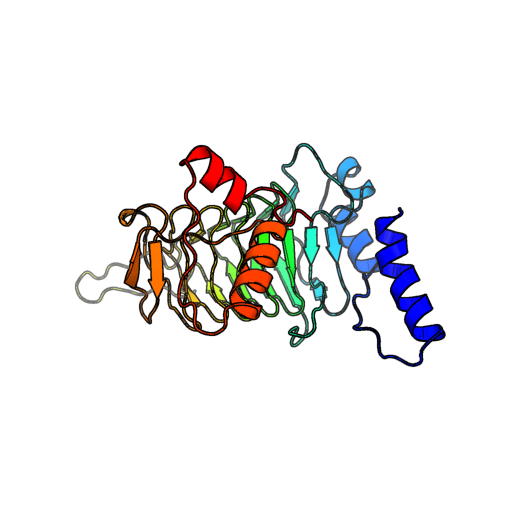ATOM 698 C C . SER A 1 85 ? -10.495 5.131 -13.133 1.00 79.19 85 SER A C 1
ATOM 700 O O . SER A 1 85 ? -11.203 5.241 -14.131 1.00 79.19 85 SER A O 1
ATOM 702 N N . GLN A 1 86 ? -9.898 6.167 -12.549 1.00 75.19 86 GLN A N 1
ATOM 703 C CA . GLN A 1 86 ? -9.955 7.534 -13.056 1.00 75.19 86 GLN A CA 1
ATOM 704 C C . GLN A 1 86 ? -8.553 7.997 -13.464 1.00 75.19 86 GLN A C 1
ATOM 706 O O . GLN A 1 86 ? -7.587 7.794 -12.730 1.00 75.19 86 GLN A O 1
ATOM 711 N N . GLY A 1 87 ? -8.449 8.632 -14.633 1.00 82.25 87 GLY A N 1
ATOM 712 C CA . GLY A 1 87 ? -7.215 9.259 -15.108 1.00 82.25 87 GLY A CA 1
ATOM 713 C C . GLY A 1 87 ? -6.085 8.299 -15.509 1.00 82.25 87 GLY A C 1
ATOM 714 O O . GLY A 1 87 ? -6.268 7.091 -15.663 1.00 82.25 87 GLY A O 1
ATOM 715 N N . ASN A 1 88 ? -4.899 8.882 -15.712 1.00 90.12 88 ASN A N 1
ATOM 716 C CA . ASN A 1 88 ? -3.676 8.174 -16.091 1.00 90.12 88 ASN A CA 1
ATOM 717 C C . ASN A 1 88 ? -2.788 7.948 -14.864 1.00 90.12 88 ASN A C 1
ATOM 719 O O . ASN A 1 88 ? -2.480 8.895 -14.138 1.00 90.12 88 ASN A O 1
ATOM 723 N N . GLY A 1 89 ? -2.322 6.713 -14.681 1.00 93.88 89 GLY A N 1
ATOM 724 C CA . GLY A 1 89 ? -1.326 6.387 -13.668 1.00 93.88 89 GLY A CA 1
ATOM 725 C C . GLY A 1 89 ? 0.044 6.961 -14.022 1.00 93.88 89 GLY A C 1
ATOM 726 O O . GLY A 1 89 ? 0.378 7.149 -15.198 1.00 93.88 89 GLY A O 1
ATOM 727 N N . LYS A 1 90 ? 0.863 7.241 -13.009 1.00 97.00 90 LYS A N 1
ATOM 728 C CA . LYS A 1 90 ? 2.209 7.806 -13.187 1.00 97.00 90 LYS A CA 1
ATOM 729 C C . LYS A 1 90 ? 3.185 7.143 -12.229 1.00 97.00 90 LYS A C 1
ATOM 731 O O . LYS A 1 90 ? 2.883 6.983 -11.054 1.00 97.00 90 LYS A O 1
ATOM 736 N N . ILE A 1 91 ? 4.363 6.790 -12.726 1.00 97.31 91 ILE A N 1
ATOM 737 C CA . ILE A 1 91 ? 5.431 6.209 -11.914 1.00 97.31 91 ILE A CA 1
ATOM 738 C C . ILE A 1 91 ? 6.685 7.050 -12.093 1.00 97.31 91 ILE A C 1
ATOM 740 O O . ILE A 1 91 ? 7.272 7.103 -13.178 1.00 97.31 91 ILE A O 1
ATOM 744 N N . CYS A 1 92 ? 7.084 7.706 -11.011 1.00 98.50 92 CYS A N 1
ATOM 745 C CA . CYS A 1 92 ? 8.309 8.473 -10.901 1.00 98.50 92 CYS A CA 1
ATOM 746 C C . CYS A 1 92 ? 9.085 7.982 -9.676 1.00 98.50 92 CYS A C 1
ATOM 748 O O . CYS A 1 92 ? 8.865 8.429 -8.554 1.00 98.50 92 CYS A O 1
ATOM 750 N N . ASN A 1 93 ? 9.962 7.003 -9.882 1.00 98.62 93 ASN A N 1
ATOM 751 C CA . ASN A 1 93 ? 10.803 6.456 -8.825 1.00 98.62 93 ASN A CA 1
ATOM 752 C C . ASN A 1 93 ? 12.244 6.945 -9.004 1.00 98.62 93 ASN A C 1
ATOM 754 O O . ASN A 1 93 ? 12.913 6.514 -9.937 1.00 98.62 93 ASN A O 1
ATOM 758 N N . TYR A 1 94 ? 12.723 7.807 -8.115 1.00 98.62 94 TYR A N 1
ATOM 759 C CA . TYR A 1 94 ? 14.139 8.147 -7.940 1.00 98.62 94 TYR A CA 1
ATOM 760 C C . TYR A 1 94 ? 14.823 7.248 -6.904 1.00 98.62 94 TYR A C 1
ATOM 762 O O . TYR A 1 94 ? 16.029 7.032 -6.985 1.00 98.62 94 TYR A O 1
ATOM 770 N N . GLY A 1 95 ? 14.054 6.734 -5.944 1.00 98.56 95 GLY A N 1
ATOM 771 C CA . GLY A 1 95 ? 14.546 5.910 -4.849 1.00 98.56 95 GLY A CA 1
ATOM 772 C C . GLY A 1 95 ? 14.541 4.412 -5.158 1.00 98.56 95 GLY A C 1
ATOM 773 O O . GLY A 1 95 ? 14.859 3.962 -6.266 1.00 98.56 95 GLY A O 1
ATOM 774 N N . ARG A 1 96 ? 14.174 3.626 -4.142 1.00 98.81 96 ARG A N 1
ATOM 775 C CA . ARG A 1 96 ? 14.145 2.161 -4.180 1.00 98.81 96 ARG A CA 1
ATOM 776 C C . ARG A 1 96 ? 12.739 1.623 -3.935 1.00 98.81 96 ARG A C 1
ATOM 778 O O . ARG A 1 96 ? 12.076 2.046 -2.993 1.00 98.81 96 ARG A O 1
ATOM 785 N N . ILE A 1 97 ? 12.325 0.646 -4.738 1.00 98.81 97 ILE A N 1
ATOM 786 C CA . ILE A 1 97 ? 11.109 -0.137 -4.501 1.00 98.81 97 ILE A CA 1
ATOM 787 C C . ILE A 1 97 ? 11.477 -1.619 -4.394 1.00 98.81 97 ILE A C 1
ATOM 789 O O . ILE A 1 97 ? 12.098 -2.172 -5.304 1.00 98.81 97 ILE A O 1
ATOM 793 N N . GLU A 1 98 ? 11.087 -2.251 -3.290 1.00 98.81 98 GLU A N 1
ATOM 794 C CA . GLU A 1 98 ? 11.328 -3.666 -3.008 1.00 98.81 98 GLU A CA 1
ATOM 795 C C . GLU A 1 98 ? 10.011 -4.453 -3.009 1.00 98.81 98 GLU A C 1
ATOM 797 O O . GLU A 1 98 ? 9.055 -4.114 -2.306 1.00 98.81 98 GLU A O 1
ATOM 802 N N . PHE A 1 99 ? 9.981 -5.536 -3.780 1.00 98.62 99 PHE A N 1
ATOM 803 C CA . PHE A 1 99 ? 8.859 -6.459 -3.888 1.00 98.62 99 PHE A CA 1
ATOM 804 C C . PHE A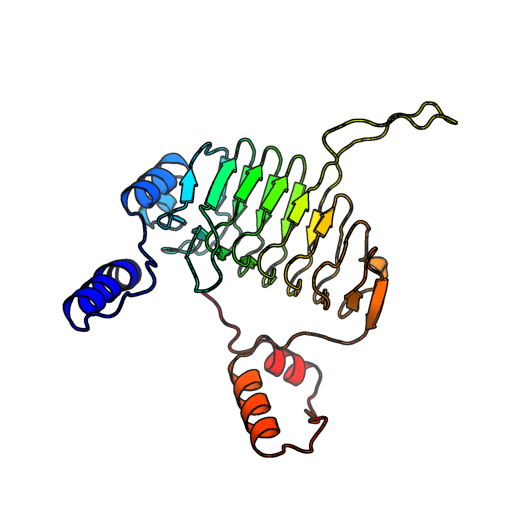 1 99 ? 9.232 -7.807 -3.280 1.00 98.62 99 PHE A C 1
ATOM 806 O O . PHE A 1 99 ? 10.068 -8.524 -3.828 1.00 98.62 99 PHE A O 1
ATOM 813 N N . HIS A 1 100 ? 8.591 -8.174 -2.172 1.00 98.12 100 HIS A N 1
ATOM 814 C CA . HIS A 1 100 ? 8.773 -9.481 -1.529 1.00 98.12 100 HIS A CA 1
ATOM 815 C C . HIS A 1 100 ? 7.728 -10.523 -1.968 1.00 98.12 100 HIS A C 1
ATOM 817 O O . HIS A 1 100 ? 7.856 -11.709 -1.673 1.00 98.12 100 HIS A O 1
ATOM 823 N N . GLY A 1 101 ? 6.707 -10.103 -2.714 1.00 96.00 101 GLY A N 1
ATOM 824 C CA . GLY A 1 101 ? 5.636 -10.964 -3.205 1.00 96.00 101 GLY A CA 1
ATOM 825 C C . GLY A 1 101 ? 4.764 -10.251 -4.244 1.00 96.00 101 GLY A C 1
ATOM 826 O O . GLY A 1 101 ? 5.137 -9.169 -4.707 1.00 96.00 101 GLY A O 1
ATOM 827 N N . PRO A 1 102 ? 3.615 -10.837 -4.620 1.00 96.12 102 PRO A N 1
ATOM 828 C CA . PRO A 1 102 ? 2.720 -10.251 -5.613 1.00 96.12 102 PRO A CA 1
ATOM 829 C C . PRO A 1 102 ? 2.179 -8.884 -5.187 1.00 96.12 102 PRO A C 1
ATOM 831 O O . PRO A 1 102 ? 1.827 -8.689 -4.023 1.00 96.12 102 PRO A O 1
ATOM 834 N N . VAL A 1 103 ? 2.093 -7.929 -6.113 1.00 97.06 103 VAL A N 1
ATOM 835 C CA . VAL A 1 103 ? 1.558 -6.587 -5.827 1.00 97.06 103 VAL A CA 1
ATOM 836 C C . VAL A 1 103 ? 0.729 -6.076 -6.990 1.00 97.06 103 VAL A C 1
ATOM 838 O O . VAL A 1 103 ? 1.171 -6.074 -8.139 1.00 97.06 103 VAL A O 1
ATOM 841 N N . PHE A 1 104 ? -0.456 -5.566 -6.672 1.00 95.06 104 PHE A N 1
ATOM 842 C CA . PHE A 1 104 ? -1.413 -5.057 -7.642 1.00 95.06 104 PHE A CA 1
ATOM 843 C C . PHE A 1 104 ? -1.698 -3.596 -7.350 1.00 95.06 104 PHE A C 1
ATOM 845 O O . PHE A 1 104 ? -2.254 -3.262 -6.306 1.00 95.06 104 PHE A O 1
ATOM 852 N N . LEU A 1 105 ? -1.334 -2.729 -8.287 1.00 94.81 105 LEU A N 1
ATOM 853 C CA . LEU A 1 105 ? -1.737 -1.334 -8.301 1.00 94.81 105 LEU A CA 1
ATOM 854 C C . LEU A 1 105 ? -2.780 -1.143 -9.393 1.00 94.81 105 LEU A C 1
ATOM 856 O O . LEU A 1 105 ? -2.498 -1.353 -10.578 1.00 94.81 105 LEU A O 1
ATOM 860 N N . GLY A 1 106 ? -3.978 -0.741 -8.976 1.00 93.44 106 GLY A N 1
ATOM 861 C CA . GLY A 1 106 ? -5.075 -0.418 -9.874 1.00 93.44 106 GLY A CA 1
ATOM 862 C C . GLY A 1 106 ? -4.740 0.723 -10.837 1.00 93.44 106 GLY A C 1
ATOM 863 O O . GLY A 1 106 ? -3.725 1.417 -10.728 1.00 93.44 106 GLY A O 1
ATOM 864 N N . GLY A 1 107 ? -5.612 0.915 -11.819 1.00 92.69 107 GLY A N 1
ATOM 865 C CA . GLY A 1 107 ? -5.525 2.022 -12.764 1.00 92.69 107 GLY A CA 1
ATOM 866 C C . GLY A 1 107 ? -5.518 3.398 -12.098 1.00 92.69 107 GLY A C 1
ATOM 867 O O . GLY A 1 107 ? -6.133 3.599 -11.054 1.00 92.69 107 GLY A O 1
ATOM 868 N N . GLY A 1 108 ? -4.822 4.361 -12.703 1.00 93.88 108 GLY A N 1
ATOM 869 C CA . GLY A 1 108 ? -4.776 5.743 -12.209 1.00 93.88 108 GLY A CA 1
ATOM 870 C C . GLY A 1 108 ? -3.878 5.972 -10.989 1.00 93.88 108 GLY A C 1
ATOM 871 O O . GLY A 1 108 ? -3.732 7.115 -10.570 1.00 93.88 108 GLY A O 1
ATOM 872 N N . CYS A 1 109 ? -3.255 4.934 -10.419 1.00 96.00 109 CYS A N 1
ATOM 873 C CA . CYS A 1 109 ? -2.339 5.108 -9.292 1.00 96.00 109 CYS A CA 1
ATOM 874 C C . CYS A 1 109 ? -1.118 5.955 -9.677 1.00 96.00 109 CYS A C 1
ATOM 876 O O . CYS A 1 109 ? -0.532 5.790 -10.753 1.00 96.00 109 CYS A O 1
ATOM 878 N N . ILE A 1 110 ? -0.717 6.842 -8.771 1.00 97.81 110 ILE A N 1
ATOM 879 C CA . ILE A 1 110 ? 0.436 7.722 -8.935 1.00 97.81 110 ILE A CA 1
ATOM 880 C C . ILE A 1 110 ? 1.441 7.415 -7.828 1.00 97.81 110 ILE A C 1
ATOM 882 O O . ILE A 1 110 ? 1.116 7.501 -6.647 1.00 97.81 110 ILE A O 1
ATOM 886 N N . ILE A 1 111 ? 2.667 7.080 -8.222 1.00 98.31 111 ILE A N 1
ATOM 887 C CA . ILE A 1 111 ? 3.810 6.922 -7.325 1.00 98.31 111 ILE A CA 1
ATOM 888 C C . ILE A 1 111 ? 4.838 7.995 -7.660 1.00 98.31 111 ILE A C 1
ATOM 890 O O . ILE A 1 111 ? 5.357 8.038 -8.779 1.00 98.31 111 ILE A O 1
ATOM 894 N N . GLU A 1 112 ? 5.187 8.793 -6.660 1.00 98.56 112 GLU A N 1
ATOM 895 C CA . GLU A 1 112 ? 6.390 9.612 -6.644 1.00 98.56 112 GLU A CA 1
ATOM 896 C C . GLU A 1 112 ? 7.245 9.196 -5.445 1.00 98.56 112 GLU A C 1
ATOM 898 O O . GLU A 1 112 ? 6.890 9.452 -4.294 1.00 98.56 112 GLU A O 1
ATOM 903 N N . ASN A 1 113 ? 8.367 8.533 -5.714 1.00 98.75 113 ASN A N 1
ATOM 904 C CA . ASN A 1 113 ? 9.224 7.967 -4.680 1.00 98.75 113 ASN A CA 1
ATOM 905 C C . ASN A 1 113 ? 10.661 8.475 -4.797 1.00 98.75 113 ASN A C 1
ATOM 907 O O . ASN A 1 113 ? 11.323 8.232 -5.804 1.00 98.75 113 ASN A O 1
ATOM 911 N N . SER A 1 114 ? 11.173 9.093 -3.739 1.00 98.56 114 SER A N 1
ATOM 912 C CA . SER A 1 114 ? 12.601 9.366 -3.532 1.00 98.56 114 SER A CA 1
ATOM 913 C C . SER A 1 114 ? 13.182 8.637 -2.314 1.00 98.56 114 SER A C 1
ATOM 915 O O . SER A 1 114 ? 14.391 8.686 -2.106 1.00 98.56 114 SER A O 1
ATOM 917 N N . GLY A 1 115 ? 12.348 7.922 -1.551 1.00 98.44 115 GLY A N 1
ATOM 918 C CA . GLY A 1 115 ? 12.742 7.091 -0.414 1.00 98.44 115 GLY A CA 1
ATOM 919 C C . GLY A 1 115 ? 12.788 5.594 -0.742 1.00 98.44 115 GLY A C 1
ATOM 920 O O . GLY A 1 115 ? 13.111 5.173 -1.860 1.00 98.44 115 GLY A O 1
ATOM 921 N N . THR A 1 116 ? 12.461 4.767 0.253 1.00 98.88 116 THR A N 1
ATOM 922 C CA . THR A 1 116 ? 12.301 3.314 0.100 1.00 98.88 116 THR A CA 1
ATOM 923 C C . THR A 1 116 ? 10.835 2.910 0.264 1.00 98.88 116 THR A C 1
ATOM 925 O O . THR A 1 116 ? 10.231 3.175 1.296 1.00 98.88 116 THR A O 1
ATOM 928 N N . MET A 1 117 ? 10.277 2.210 -0.725 1.00 98.88 117 MET A N 1
ATOM 929 C CA . MET A 1 117 ? 8.973 1.546 -0.618 1.00 98.88 117 MET A CA 1
ATOM 930 C C . MET A 1 117 ? 9.172 0.032 -0.559 1.00 98.88 117 MET A C 1
ATOM 932 O O . MET A 1 117 ? 9.840 -0.531 -1.427 1.00 98.88 117 MET A O 1
ATOM 936 N N . ARG A 1 118 ? 8.578 -0.642 0.425 1.00 98.88 118 ARG A N 1
ATOM 937 C CA . ARG A 1 118 ? 8.615 -2.102 0.570 1.00 98.88 118 ARG A CA 1
ATOM 938 C C . ARG A 1 118 ? 7.209 -2.667 0.569 1.00 98.88 118 ARG A C 1
ATOM 940 O O . ARG A 1 118 ? 6.360 -2.263 1.359 1.00 98.88 118 ARG A O 1
ATOM 947 N N . PHE A 1 119 ? 6.984 -3.636 -0.304 1.00 98.69 119 PHE A N 1
ATOM 948 C CA . PHE A 1 119 ? 5.739 -4.382 -0.364 1.00 98.69 119 PHE A CA 1
ATOM 949 C C . PHE A 1 119 ? 6.001 -5.826 0.037 1.00 98.69 119 PHE A C 1
ATOM 951 O O . PHE A 1 119 ? 6.724 -6.550 -0.654 1.00 98.69 119 PHE A O 1
ATOM 958 N N . MET A 1 120 ? 5.390 -6.252 1.141 1.00 98.12 120 MET A N 1
ATOM 959 C CA . MET A 1 120 ? 5.623 -7.571 1.731 1.00 98.12 120 MET A CA 1
ATOM 960 C C . MET A 1 120 ? 4.848 -8.703 1.034 1.00 98.12 120 MET A C 1
ATOM 962 O O . MET A 1 120 ? 4.985 -9.864 1.412 1.00 98.12 120 MET A O 1
ATOM 966 N N . GLY A 1 121 ? 4.087 -8.383 -0.017 1.00 95.50 121 GLY A N 1
ATOM 967 C CA . GLY A 1 121 ? 3.464 -9.349 -0.919 1.00 95.50 121 GLY A CA 1
ATOM 968 C C . GLY A 1 121 ? 1.961 -9.511 -0.729 1.00 95.50 121 GLY A C 1
ATOM 969 O O . GLY A 1 121 ? 1.374 -9.075 0.258 1.00 95.50 121 GLY A O 1
ATOM 970 N N . ASP A 1 122 ? 1.322 -10.126 -1.718 1.00 94.62 122 ASP A N 1
ATOM 971 C CA . ASP A 1 122 ? -0.129 -10.278 -1.804 1.00 94.62 122 ASP A CA 1
ATOM 972 C C . ASP A 1 122 ? -0.880 -8.955 -1.562 1.00 94.62 122 ASP A C 1
ATOM 974 O O . ASP A 1 122 ? -1.972 -8.956 -1.005 1.00 94.62 122 ASP A O 1
ATOM 978 N N . THR A 1 123 ? -0.296 -7.810 -1.932 1.00 95.62 123 THR A N 1
ATOM 979 C CA . THR A 1 123 ? -0.830 -6.470 -1.640 1.00 95.62 123 THR A CA 1
ATOM 980 C C . THR A 1 123 ? -1.717 -5.984 -2.783 1.00 95.62 123 THR A C 1
ATOM 982 O O . THR A 1 123 ? -1.354 -6.121 -3.953 1.00 95.62 123 THR A O 1
ATOM 985 N N . GLN A 1 124 ? -2.852 -5.355 -2.463 1.00 95.12 124 GLN A N 1
ATOM 986 C CA . GLN A 1 124 ? -3.685 -4.677 -3.463 1.00 95.12 124 GLN A CA 1
ATOM 987 C C . GLN A 1 124 ? -3.898 -3.217 -3.094 1.00 95.12 124 GLN A C 1
ATOM 989 O O . GLN A 1 124 ? -4.295 -2.897 -1.973 1.00 95.12 124 GLN A O 1
ATOM 994 N N . ILE A 1 125 ? -3.666 -2.350 -4.068 1.00 96.50 125 ILE A N 1
ATOM 995 C CA . ILE A 1 125 ? -3.846 -0.910 -3.978 1.00 96.50 125 ILE A CA 1
ATOM 996 C C . ILE A 1 125 ? -4.910 -0.517 -4.985 1.00 96.50 125 ILE A C 1
ATOM 998 O O . ILE A 1 125 ? -4.731 -0.675 -6.196 1.00 96.50 125 ILE A O 1
ATOM 1002 N N . GLY A 1 126 ? -6.016 -0.012 -4.455 1.00 94.44 126 GLY A N 1
ATOM 1003 C CA . GLY A 1 126 ? -7.151 0.453 -5.223 1.00 94.44 126 GLY A CA 1
ATOM 1004 C C . GLY A 1 126 ? -6.785 1.615 -6.135 1.00 94.44 126 GLY A C 1
ATOM 1005 O O . GLY A 1 126 ? -5.832 2.364 -5.908 1.00 94.44 126 GLY A O 1
ATOM 1006 N N . GLU A 1 127 ? -7.588 1.751 -7.175 1.00 94.06 127 GLU A N 1
ATOM 1007 C CA . GLU A 1 127 ? -7.428 2.692 -8.270 1.00 94.06 127 GLU A CA 1
ATOM 1008 C C . GLU A 1 127 ? -7.256 4.141 -7.802 1.00 94.06 127 GLU A C 1
ATOM 1010 O O . GLU A 1 127 ? -7.862 4.564 -6.820 1.00 94.06 127 GLU A O 1
ATOM 1015 N N . GLY A 1 128 ? -6.457 4.927 -8.523 1.00 94.94 128 GLY A N 1
ATOM 1016 C CA . GLY A 1 128 ? -6.286 6.360 -8.263 1.00 94.94 128 GLY A CA 1
ATOM 1017 C C . GLY A 1 128 ? -5.585 6.708 -6.945 1.00 94.94 128 GLY A C 1
ATOM 1018 O O . GLY A 1 128 ? -5.616 7.864 -6.534 1.00 94.94 128 GLY A O 1
ATOM 1019 N N . THR A 1 129 ? -4.970 5.736 -6.265 1.00 97.19 129 THR A N 1
ATOM 1020 C CA . THR A 1 129 ? -4.201 5.994 -5.040 1.00 97.19 129 THR A CA 1
ATOM 1021 C C . THR A 1 129 ? -2.932 6.789 -5.360 1.00 97.19 129 THR A C 1
ATOM 1023 O O . THR A 1 129 ? -2.189 6.440 -6.281 1.00 97.19 129 THR A O 1
ATOM 1026 N N . LEU A 1 130 ? -2.672 7.842 -4.583 1.00 98.31 130 LEU A N 1
ATOM 1027 C CA . LEU A 1 130 ? -1.501 8.711 -4.702 1.00 98.31 130 LEU A CA 1
ATOM 1028 C C . LEU A 1 130 ? -0.520 8.428 -3.558 1.00 98.31 130 LEU A C 1
ATOM 1030 O O . LEU A 1 130 ? -0.880 8.541 -2.389 1.00 98.31 130 LEU A O 1
ATOM 1034 N N . MET A 1 131 ? 0.718 8.068 -3.892 1.00 98.75 131 MET A N 1
ATOM 1035 C CA . MET A 1 131 ? 1.787 7.783 -2.933 1.00 98.75 131 MET A CA 1
ATOM 1036 C C . MET A 1 131 ? 2.983 8.703 -3.183 1.00 98.75 131 MET A C 1
ATOM 1038 O O . MET A 1 131 ? 3.648 8.593 -4.214 1.00 98.75 131 MET A O 1
ATOM 1042 N N . LEU A 1 132 ? 3.251 9.594 -2.230 1.00 98.75 132 LEU A N 1
ATOM 1043 C CA . LEU A 1 132 ? 4.348 10.559 -2.230 1.00 98.75 132 LEU A CA 1
ATOM 1044 C C . LEU A 1 132 ? 5.341 10.191 -1.123 1.00 98.75 132 LEU A C 1
ATOM 1046 O O . LEU A 1 132 ? 5.167 10.580 0.030 1.00 98.75 132 LEU A O 1
ATOM 1050 N N . ILE A 1 133 ? 6.359 9.401 -1.458 1.00 98.75 133 ILE A N 1
ATOM 1051 C CA . ILE A 1 133 ? 7.272 8.806 -0.472 1.00 98.75 133 ILE A CA 1
ATOM 1052 C C . ILE A 1 133 ? 8.658 9.443 -0.589 1.00 98.75 133 ILE A C 1
ATOM 1054 O O . ILE A 1 133 ? 9.244 9.485 -1.674 1.00 98.75 133 ILE A O 1
ATOM 1058 N N . ARG A 1 134 ? 9.174 9.976 0.520 1.00 98.38 134 ARG A N 1
ATOM 1059 C CA . ARG A 1 134 ? 10.424 10.752 0.618 1.00 98.38 134 ARG A CA 1
ATOM 1060 C C . ARG A 1 134 ? 11.443 10.149 1.584 1.00 98.38 134 ARG A C 1
ATOM 1062 O O . ARG A 1 134 ? 12.582 10.626 1.605 1.00 98.38 134 ARG A O 1
ATOM 1069 N N . ASP A 1 135 ? 11.034 9.175 2.391 1.00 98.25 135 ASP A N 1
ATOM 1070 C CA . ASP A 1 135 ? 11.831 8.466 3.393 1.00 98.25 135 ASP A CA 1
ATOM 1071 C C . ASP A 1 135 ? 11.551 6.955 3.343 1.00 98.25 135 ASP A C 1
ATOM 1073 O O . ASP A 1 135 ? 12.339 6.198 2.764 1.00 98.25 135 ASP A O 1
ATOM 1077 N N . TYR A 1 136 ? 10.408 6.509 3.872 1.00 98.88 136 TYR A N 1
ATOM 1078 C CA . TYR A 1 136 ? 10.104 5.090 4.034 1.00 98.88 136 TYR A CA 1
ATOM 1079 C C . TYR A 1 136 ? 8.602 4.778 4.073 1.00 98.88 136 TYR A C 1
ATOM 1081 O O . TYR A 1 136 ? 7.849 5.307 4.894 1.00 98.88 136 TYR A O 1
ATOM 1089 N N . LEU A 1 137 ? 8.196 3.821 3.238 1.00 98.88 137 LEU A N 1
ATOM 1090 C CA . LEU A 1 137 ? 6.894 3.160 3.275 1.00 98.88 137 LEU A CA 1
ATOM 1091 C C . LEU A 1 137 ? 7.091 1.645 3.321 1.00 98.88 137 LEU A C 1
ATOM 1093 O O . LEU A 1 137 ? 7.735 1.081 2.439 1.00 98.88 137 LEU A O 1
ATOM 1097 N N . GLU A 1 138 ? 6.447 0.972 4.268 1.00 98.94 138 GLU A N 1
ATOM 1098 C CA . GLU A 1 138 ? 6.282 -0.481 4.250 1.00 98.94 138 GLU A CA 1
ATOM 1099 C C . GLU A 1 138 ? 4.802 -0.851 4.302 1.00 98.94 138 GLU A C 1
ATOM 1101 O O . GLU A 1 138 ? 4.046 -0.334 5.125 1.00 98.94 138 GLU A O 1
ATOM 1106 N N . ILE A 1 139 ? 4.390 -1.751 3.410 1.00 98.88 139 ILE A N 1
ATOM 1107 C CA . ILE A 1 139 ? 3.048 -2.328 3.398 1.00 98.88 139 ILE A CA 1
ATOM 1108 C C . ILE A 1 139 ? 3.151 -3.834 3.613 1.00 98.88 139 ILE A C 1
ATOM 1110 O O . ILE A 1 139 ? 3.723 -4.561 2.795 1.00 98.88 139 ILE A O 1
ATOM 1114 N N . GLY A 1 140 ? 2.564 -4.280 4.720 1.00 98.56 140 GLY A N 1
ATOM 1115 C CA . GLY A 1 140 ? 2.500 -5.662 5.155 1.00 98.56 140 GLY A CA 1
ATOM 1116 C C . GLY A 1 140 ? 1.767 -6.575 4.176 1.00 98.56 140 GLY A C 1
ATOM 1117 O O . GLY A 1 140 ? 1.018 -6.150 3.288 1.00 98.56 140 GLY A O 1
ATOM 1118 N N . ARG A 1 141 ? 2.021 -7.875 4.336 1.00 96.38 141 ARG A N 1
ATOM 1119 C CA . ARG A 1 141 ? 1.504 -8.904 3.437 1.00 96.38 141 ARG A CA 1
ATOM 1120 C C . ARG A 1 141 ? -0.025 -8.957 3.499 1.00 96.38 141 ARG A C 1
ATOM 1122 O O . ARG A 1 141 ? -0.590 -8.741 4.563 1.00 96.38 141 ARG A O 1
ATOM 1129 N N . TYR A 1 142 ? -0.699 -9.254 2.388 1.00 95.56 142 TYR A N 1
ATOM 1130 C CA . TYR A 1 142 ? -2.170 -9.354 2.297 1.00 95.56 142 TYR A CA 1
ATOM 1131 C C . TYR A 1 142 ? -2.959 -8.071 2.585 1.00 95.56 142 TYR A C 1
ATOM 1133 O O . TYR A 1 142 ? -4.191 -8.094 2.616 1.00 95.56 142 TYR A O 1
ATOM 1141 N N . THR A 1 143 ? -2.294 -6.927 2.705 1.00 97.38 143 THR A N 1
ATOM 1142 C CA . THR A 1 143 ? -2.981 -5.655 2.926 1.00 97.38 143 THR A CA 1
ATOM 1143 C C . THR A 1 143 ? -3.786 -5.219 1.696 1.00 97.38 143 THR A C 1
ATOM 1145 O O . THR A 1 143 ? -3.399 -5.443 0.541 1.00 97.38 143 THR A O 1
ATOM 1148 N N . ARG A 1 144 ? -4.959 -4.630 1.944 1.00 96.31 144 ARG A N 1
ATOM 1149 C CA . ARG A 1 144 ? -5.889 -4.092 0.943 1.00 96.31 144 ARG A CA 1
ATOM 1150 C C . ARG A 1 144 ? -6.095 -2.610 1.198 1.00 96.31 144 ARG A C 1
ATOM 1152 O O . ARG A 1 144 ? -6.594 -2.230 2.251 1.00 96.31 144 ARG A O 1
ATOM 1159 N N . ILE A 1 145 ? -5.749 -1.787 0.219 1.00 97.38 145 ILE A N 1
ATOM 1160 C CA . ILE A 1 145 ? -5.943 -0.339 0.254 1.00 97.38 145 ILE A CA 1
ATOM 1161 C C . ILE A 1 145 ? -7.058 0.009 -0.725 1.00 97.38 145 ILE A C 1
ATOM 1163 O O . ILE A 1 145 ? -6.999 -0.359 -1.896 1.00 97.38 145 ILE A O 1
ATOM 1167 N N . GLY A 1 146 ? -8.089 0.697 -0.248 1.00 95.00 146 GLY A N 1
ATOM 1168 C CA . GLY A 1 146 ? -9.195 1.166 -1.067 1.00 95.00 146 GLY A CA 1
ATOM 1169 C C . GLY A 1 146 ? -8.765 2.250 -2.056 1.00 95.00 146 GLY A C 1
ATOM 1170 O O . GLY A 1 146 ? -7.743 2.915 -1.885 1.00 95.00 146 GLY A O 1
ATOM 1171 N N . PHE A 1 147 ? -9.577 2.439 -3.093 1.00 94.75 147 PHE A N 1
ATOM 1172 C CA . PHE A 1 147 ? -9.337 3.414 -4.157 1.00 94.75 147 PHE A CA 1
ATOM 1173 C C . PHE A 1 147 ? -9.236 4.860 -3.639 1.00 94.75 147 PHE A C 1
ATOM 1175 O O . PHE A 1 147 ? -9.780 5.203 -2.588 1.00 94.75 147 PHE A O 1
ATOM 1182 N N . LEU A 1 148 ? -8.573 5.722 -4.413 1.00 95.56 148 LEU A N 1
ATOM 1183 C CA . LEU A 1 148 ? -8.425 7.164 -4.185 1.00 95.56 148 LEU A CA 1
ATOM 1184 C C . LEU A 1 148 ? -7.788 7.531 -2.836 1.00 95.56 148 LEU A C 1
ATOM 1186 O O . LEU A 1 148 ? -8.045 8.610 -2.310 1.00 95.56 148 LEU A O 1
ATOM 1190 N N . SER A 1 149 ? -6.987 6.639 -2.254 1.00 97.94 149 SER A N 1
ATOM 1191 C CA . SER A 1 149 ? -6.279 6.912 -1.000 1.00 97.94 149 SER A CA 1
ATOM 1192 C C . SER A 1 149 ? -5.035 7.778 -1.238 1.00 97.94 149 SER A C 1
ATOM 1194 O O . SER A 1 149 ? -4.520 7.859 -2.355 1.00 97.94 149 SER A O 1
ATOM 1196 N N . PHE A 1 150 ? -4.530 8.416 -0.186 1.00 98.56 150 PHE A N 1
ATOM 1197 C CA . PHE A 1 150 ? -3.352 9.278 -0.235 1.00 98.56 150 PHE A CA 1
ATOM 1198 C C . PHE A 1 150 ? -2.335 8.864 0.825 1.00 98.56 150 PHE A C 1
ATOM 1200 O O . PHE A 1 150 ? -2.692 8.727 1.989 1.00 98.56 150 PHE A O 1
ATOM 1207 N N . PHE A 1 151 ? -1.075 8.689 0.433 1.00 98.81 151 PHE A N 1
ATOM 1208 C CA . PHE A 1 151 ? 0.035 8.349 1.321 1.00 98.81 151 PHE A CA 1
ATOM 1209 C C . PHE A 1 151 ? 1.137 9.391 1.174 1.00 98.81 151 PHE A C 1
ATOM 1211 O O . PHE A 1 151 ? 1.604 9.629 0.060 1.00 98.81 151 PHE A O 1
ATOM 1218 N N . MET A 1 152 ? 1.575 9.982 2.285 1.00 98.69 152 MET A N 1
ATOM 1219 C CA . MET A 1 152 ? 2.675 10.945 2.291 1.00 98.69 152 MET A CA 1
ATOM 1220 C C . MET A 1 152 ? 3.444 10.912 3.614 1.00 98.69 152 MET A C 1
ATOM 1222 O O . MET A 1 152 ? 2.931 11.314 4.659 1.00 98.69 152 MET A O 1
ATOM 1226 N N . ASP A 1 153 ? 4.692 10.455 3.561 1.00 98.56 153 ASP A N 1
ATOM 1227 C CA . ASP A 1 153 ? 5.590 10.286 4.716 1.00 98.56 153 ASP A CA 1
ATOM 1228 C C . ASP A 1 153 ? 6.391 11.560 5.058 1.00 98.56 153 ASP A C 1
ATOM 1230 O O . ASP A 1 153 ? 7.260 11.562 5.932 1.00 98.56 153 ASP A O 1
ATOM 1234 N N . SER A 1 154 ? 6.072 12.671 4.391 1.00 97.62 154 SER A N 1
ATOM 1235 C CA . SER A 1 154 ? 6.680 13.978 4.604 1.00 97.62 154 SER A CA 1
ATOM 1236 C C . SER A 1 154 ? 5.643 15.098 4.633 1.00 97.62 154 SER A C 1
ATOM 1238 O O . SER A 1 154 ? 4.498 14.920 4.219 1.00 97.62 154 SER A O 1
ATOM 1240 N N . ASP A 1 155 ? 6.053 16.262 5.127 1.00 94.44 155 ASP A N 1
ATOM 1241 C CA . ASP A 1 155 ? 5.350 17.532 4.918 1.00 94.44 155 ASP A CA 1
ATOM 1242 C C . ASP A 1 155 ? 6.051 18.423 3.876 1.00 94.44 155 ASP A C 1
ATOM 1244 O O . ASP A 1 155 ? 5.635 19.558 3.679 1.00 94.44 155 ASP A O 1
ATOM 1248 N N . ASP A 1 156 ? 7.111 17.916 3.228 1.00 94.94 156 ASP A N 1
ATOM 1249 C CA . ASP A 1 156 ? 7.981 18.560 2.224 1.00 94.94 156 ASP A CA 1
ATOM 1250 C C . ASP A 1 156 ? 8.709 19.846 2.678 1.00 94.94 156 ASP A C 1
ATOM 1252 O O . ASP A 1 156 ? 9.816 20.120 2.215 1.00 94.94 156 ASP A O 1
ATOM 1256 N N . HIS A 1 157 ? 8.200 20.564 3.678 1.00 96.56 157 HIS A N 1
ATOM 1257 C CA . HIS A 1 157 ? 8.792 21.773 4.249 1.00 96.56 157 HIS A CA 1
ATOM 1258 C C . HIS A 1 157 ? 9.177 21.580 5.719 1.00 96.56 157 HIS A C 1
ATOM 1260 O O . HIS A 1 157 ? 8.556 20.808 6.451 1.00 96.56 157 HIS A O 1
ATOM 1266 N N . PHE A 1 158 ? 10.223 22.279 6.156 1.00 97.25 158 PHE A N 1
ATOM 1267 C CA . PHE A 1 158 ? 10.610 22.331 7.564 1.00 97.25 158 PHE A CA 1
ATOM 1268 C C . PHE A 1 158 ? 9.773 23.364 8.321 1.00 97.25 158 PHE A C 1
ATOM 1270 O O . PHE A 1 158 ? 9.407 24.402 7.774 1.00 97.25 158 PHE A O 1
ATOM 1277 N N . THR A 1 159 ? 9.520 23.093 9.600 1.00 96.56 159 THR A N 1
ATOM 1278 C CA . THR A 1 159 ? 8.838 24.009 10.522 1.00 96.56 159 THR A CA 1
ATOM 1279 C C . THR A 1 159 ? 9.710 24.250 11.748 1.00 96.56 159 THR A C 1
ATOM 1281 O O . THR A 1 159 ? 10.357 23.318 12.233 1.00 96.56 159 THR A O 1
ATOM 1284 N N . VAL A 1 160 ? 9.684 25.469 12.282 1.00 97.31 160 VAL A N 1
ATOM 1285 C CA . VAL A 1 160 ? 10.347 25.836 13.539 1.00 97.31 160 VAL A CA 1
ATOM 1286 C C . VAL A 1 160 ? 9.309 25.967 14.654 1.00 97.31 160 VAL A C 1
ATOM 1288 O O . VAL A 1 160 ? 8.235 26.528 14.451 1.00 97.31 160 VAL A O 1
ATOM 1291 N N . ASN A 1 161 ? 9.602 25.424 15.833 1.00 97.44 161 ASN A N 1
ATOM 1292 C CA . ASN A 1 161 ? 8.804 25.666 17.031 1.00 97.44 161 ASN A CA 1
ATOM 1293 C C . ASN A 1 161 ? 9.204 27.027 17.625 1.00 97.44 161 ASN A C 1
ATOM 1295 O O . ASN A 1 161 ? 10.364 27.212 17.971 1.00 97.44 161 ASN A O 1
ATOM 1299 N N . MET A 1 162 ? 8.267 27.970 17.748 1.00 97.56 162 MET A N 1
ATOM 1300 C CA . MET A 1 162 ? 8.588 29.356 18.129 1.00 97.56 162 MET A CA 1
ATOM 1301 C C . MET A 1 162 ? 8.946 29.550 19.608 1.00 97.56 162 MET A C 1
ATOM 1303 O O . MET A 1 162 ? 9.576 30.545 19.947 1.00 97.56 162 MET A O 1
ATOM 1307 N N . GLU A 1 163 ? 8.598 28.602 20.475 1.00 98.06 163 GLU A N 1
ATOM 1308 C CA . GLU A 1 163 ? 8.937 28.653 21.903 1.00 98.06 163 GLU A CA 1
ATOM 1309 C C . GLU A 1 163 ? 10.352 28.116 22.160 1.00 98.06 163 GLU A C 1
ATOM 1311 O O . GLU A 1 163 ? 11.128 28.687 22.916 1.00 98.06 163 GLU A O 1
ATOM 1316 N N . THR A 1 164 ? 10.705 27.011 21.500 1.00 97.94 164 THR A N 1
ATOM 1317 C CA . THR A 1 164 ? 11.975 26.290 21.699 1.00 97.94 164 THR A CA 1
ATOM 1318 C C . THR A 1 164 ? 13.020 26.583 20.624 1.00 97.94 164 THR A C 1
ATOM 1320 O O . THR A 1 164 ? 14.153 26.122 20.740 1.00 97.94 164 THR A O 1
ATOM 1323 N N . GLN A 1 165 ? 12.628 27.272 19.547 1.00 97.56 165 GLN A N 1
ATOM 1324 C CA . GLN A 1 165 ? 13.397 27.497 18.315 1.00 97.56 165 GLN A CA 1
ATOM 1325 C C . GLN A 1 165 ? 13.898 26.214 17.625 1.00 97.56 165 GLN A C 1
ATOM 1327 O O . GLN A 1 165 ? 14.769 26.254 16.756 1.00 97.56 165 GLN A O 1
ATOM 1332 N N . LYS A 1 166 ? 13.343 25.045 17.971 1.00 97.94 166 LYS A N 1
ATOM 1333 C CA . LYS A 1 166 ? 13.757 23.758 17.397 1.00 97.94 166 LYS A CA 1
ATOM 1334 C C . LYS A 1 166 ? 13.097 23.517 16.041 1.00 97.94 166 LYS A C 1
ATOM 1336 O O . LYS A 1 166 ? 11.876 23.607 15.910 1.00 97.94 166 LYS A O 1
ATOM 1341 N N . VAL A 1 167 ? 13.902 23.120 15.055 1.00 97.38 167 VAL A N 1
ATOM 1342 C CA . VAL A 1 167 ? 13.439 22.547 13.782 1.00 97.38 167 VAL A CA 1
ATOM 1343 C C . VAL A 1 167 ? 13.478 21.026 13.889 1.00 97.38 167 VAL A C 1
ATOM 1345 O O . VAL A 1 167 ? 14.492 20.446 14.275 1.00 97.38 167 VAL A O 1
ATOM 1348 N N . THR A 1 168 ? 12.372 20.366 13.553 1.00 94.62 168 THR A N 1
ATOM 1349 C CA . THR A 1 168 ? 12.276 18.897 13.567 1.00 94.62 168 THR A CA 1
ATOM 1350 C C . THR A 1 168 ? 12.328 18.326 12.153 1.00 94.62 168 THR A C 1
ATOM 1352 O O . THR A 1 168 ? 12.158 19.042 11.164 1.00 94.62 168 THR A O 1
ATOM 1355 N N . ARG A 1 169 ? 12.584 17.016 12.034 1.00 95.12 169 ARG A N 1
ATOM 1356 C CA . ARG A 1 169 ? 12.564 16.334 10.733 1.00 95.12 169 ARG A CA 1
ATOM 1357 C C . ARG A 1 169 ? 11.174 16.461 10.099 1.00 95.12 169 ARG A C 1
ATOM 1359 O O . ARG A 1 169 ? 10.158 16.150 10.718 1.00 95.12 169 ARG A O 1
ATOM 1366 N N . ASN A 1 170 ? 11.131 16.846 8.827 1.00 96.06 170 ASN A N 1
ATOM 1367 C CA . ASN A 1 170 ? 9.892 16.938 8.053 1.00 96.06 170 ASN A CA 1
ATOM 1368 C C . ASN A 1 170 ? 9.453 15.596 7.441 1.00 96.06 170 ASN A C 1
ATOM 1370 O O . ASN A 1 170 ? 8.489 15.564 6.680 1.00 96.06 170 ASN A O 1
ATOM 1374 N N . LYS A 1 171 ? 10.148 14.499 7.758 1.00 97.81 171 LYS A N 1
ATOM 1375 C CA . LYS A 1 171 ? 9.884 13.140 7.273 1.00 97.81 171 LYS A CA 1
ATOM 1376 C C . LYS A 1 171 ? 9.793 12.174 8.444 1.00 97.81 171 LYS A C 1
ATOM 1378 O O . LYS A 1 171 ? 10.532 12.337 9.417 1.00 97.81 171 LYS A O 1
ATOM 1383 N N . ALA A 1 172 ? 8.912 11.190 8.333 1.00 98.00 172 ALA A N 1
ATOM 1384 C CA . ALA A 1 172 ? 8.846 10.056 9.243 1.00 98.00 172 ALA A CA 1
ATOM 1385 C C . ALA A 1 172 ? 8.145 8.865 8.569 1.00 98.00 172 ALA A C 1
ATOM 1387 O O . ALA A 1 172 ? 7.206 9.082 7.801 1.00 98.00 172 ALA A O 1
ATOM 1388 N N . PRO A 1 173 ? 8.533 7.619 8.889 1.00 98.44 173 PRO A N 1
ATOM 1389 C CA . PRO A 1 173 ? 8.087 6.436 8.161 1.00 98.44 173 PRO A CA 1
ATOM 1390 C C . PRO A 1 173 ? 6.573 6.207 8.244 1.00 98.44 173 PRO A C 1
ATOM 1392 O O . PRO A 1 173 ? 5.920 6.574 9.227 1.00 98.44 173 PRO A O 1
ATOM 1395 N N . ILE A 1 174 ? 6.041 5.525 7.227 1.00 98.94 174 ILE A N 1
ATOM 1396 C CA . ILE A 1 174 ? 4.718 4.891 7.240 1.00 98.94 174 ILE A CA 1
ATOM 1397 C C . ILE A 1 174 ? 4.911 3.369 7.244 1.00 98.94 174 ILE A C 1
ATOM 1399 O O . ILE A 1 174 ? 5.557 2.824 6.349 1.00 98.94 174 ILE A O 1
ATOM 1403 N N . VAL A 1 175 ? 4.335 2.674 8.228 1.00 98.88 175 VAL A N 1
ATOM 1404 C CA . VAL A 1 175 ? 4.420 1.210 8.365 1.00 98.88 175 VAL A CA 1
ATOM 1405 C C . VAL A 1 175 ? 3.025 0.616 8.535 1.00 98.88 175 VAL A C 1
ATOM 1407 O O . VAL A 1 175 ? 2.356 0.816 9.547 1.00 98.88 175 VAL A O 1
ATOM 1410 N N . ILE A 1 176 ? 2.563 -0.126 7.535 1.00 98.88 176 ILE A N 1
ATOM 1411 C CA . ILE A 1 176 ? 1.256 -0.779 7.559 1.00 98.88 176 ILE A CA 1
ATOM 1412 C C . ILE A 1 176 ? 1.441 -2.269 7.846 1.00 98.88 176 ILE A C 1
ATOM 1414 O O . ILE A 1 176 ? 2.134 -2.940 7.086 1.00 98.88 176 ILE A O 1
ATOM 1418 N N . GLY A 1 177 ? 0.814 -2.779 8.909 1.00 98.69 177 GLY A N 1
ATOM 1419 C CA . GLY A 1 177 ? 0.817 -4.202 9.270 1.00 98.69 177 GLY A CA 1
ATOM 1420 C C . GLY A 1 177 ? 0.209 -5.123 8.203 1.00 98.69 177 GLY A C 1
ATOM 1421 O O . GLY A 1 177 ? -0.297 -4.683 7.162 1.00 98.69 177 GLY A O 1
ATOM 1422 N N . LYS A 1 178 ? 0.295 -6.433 8.437 1.00 98.06 178 LYS A N 1
ATOM 1423 C CA . LYS A 1 178 ? -0.247 -7.482 7.561 1.00 98.06 178 LYS A CA 1
ATOM 1424 C C . LYS A 1 178 ? -1.764 -7.549 7.662 1.00 98.06 178 LYS A C 1
ATOM 1426 O O . LYS A 1 178 ? -2.341 -7.242 8.697 1.00 98.06 178 LYS A O 1
ATOM 1431 N N . TYR A 1 179 ? -2.407 -8.014 6.594 1.00 97.19 179 TYR A N 1
ATOM 1432 C CA . TYR A 1 179 ? -3.857 -8.217 6.519 1.00 97.19 179 TYR A CA 1
ATOM 1433 C C . TYR A 1 179 ? -4.689 -6.973 6.858 1.00 97.19 179 TYR A C 1
ATOM 1435 O O . TYR A 1 179 ? -5.881 -7.086 7.164 1.00 97.19 179 TYR A O 1
ATOM 1443 N N . ASN A 1 180 ? -4.097 -5.784 6.749 1.00 98.38 180 ASN A N 1
ATOM 1444 C CA . ASN A 1 180 ? -4.815 -4.552 7.010 1.00 98.38 180 ASN A CA 1
ATOM 1445 C C . ASN A 1 180 ? -5.809 -4.280 5.888 1.00 98.38 180 ASN A C 1
ATOM 1447 O O . ASN A 1 180 ? -5.532 -4.509 4.707 1.00 98.38 180 ASN A O 1
ATOM 1451 N N . TRP A 1 181 ? -6.975 -3.763 6.255 1.00 97.75 181 TRP A N 1
ATOM 1452 C CA . TRP A 1 181 ? -7.979 -3.317 5.300 1.00 97.75 181 TRP A CA 1
ATOM 1453 C C . TRP A 1 181 ? -8.217 -1.828 5.484 1.00 97.75 181 TRP A C 1
ATOM 1455 O O . TRP A 1 181 ? -8.833 -1.401 6.454 1.00 97.75 181 TRP A O 1
ATOM 1465 N N . ILE A 1 182 ? -7.711 -1.036 4.543 1.00 98.38 182 ILE A N 1
ATOM 1466 C CA . ILE A 1 182 ? -7.824 0.416 4.557 1.00 98.38 182 ILE A CA 1
ATOM 1467 C C . ILE A 1 182 ? -8.936 0.833 3.594 1.00 98.38 182 ILE A C 1
ATOM 1469 O O . ILE A 1 182 ? -8.839 0.564 2.396 1.00 98.38 182 ILE A O 1
ATOM 1473 N N . ALA A 1 183 ? -9.993 1.480 4.092 1.00 97.06 183 ALA A N 1
ATOM 1474 C CA . ALA A 1 183 ? -11.083 1.984 3.258 1.00 97.06 183 ALA A CA 1
ATOM 1475 C C . ALA A 1 183 ? -10.611 3.045 2.246 1.00 97.06 183 ALA A C 1
ATOM 1477 O O . ALA A 1 183 ? -9.540 3.644 2.363 1.00 97.06 183 ALA A O 1
ATOM 1478 N N . ASN A 1 184 ? -11.430 3.276 1.221 1.00 95.88 184 ASN A N 1
ATOM 1479 C CA . ASN A 1 184 ? -11.144 4.234 0.155 1.00 95.88 184 ASN A CA 1
ATOM 1480 C C . ASN A 1 184 ? -11.000 5.674 0.675 1.00 95.88 184 ASN A C 1
ATOM 1482 O O . ASN A 1 184 ? -11.594 6.046 1.685 1.00 95.88 184 ASN A O 1
ATOM 1486 N N . LYS A 1 185 ? -10.278 6.517 -0.069 1.00 96.69 185 LYS A N 1
ATOM 1487 C CA . LYS A 1 185 ? -10.043 7.933 0.271 1.00 96.69 185 LYS A CA 1
ATOM 1488 C C . LYS A 1 185 ? -9.384 8.154 1.638 1.00 96.69 185 LYS A C 1
ATOM 1490 O O . LYS A 1 185 ? -9.501 9.235 2.201 1.00 96.69 185 LYS A O 1
ATOM 1495 N N . THR A 1 186 ? -8.704 7.152 2.189 1.00 98.50 186 THR A N 1
ATOM 1496 C CA . THR A 1 186 ? -7.969 7.322 3.448 1.00 98.50 186 THR A CA 1
ATOM 1497 C C . THR A 1 186 ? -6.727 8.175 3.204 1.00 98.50 186 THR A C 1
ATOM 1499 O O . THR A 1 186 ? -6.007 7.966 2.226 1.00 98.50 186 THR A O 1
ATOM 1502 N N . VAL A 1 187 ? -6.471 9.122 4.105 1.00 98.62 187 VAL A N 1
ATOM 1503 C CA . VAL A 1 187 ? -5.268 9.957 4.128 1.00 98.62 187 VAL A CA 1
ATOM 1504 C C . VAL A 1 187 ? -4.307 9.367 5.157 1.00 98.62 187 VAL A C 1
ATOM 1506 O O . VAL A 1 187 ? -4.614 9.316 6.344 1.00 98.62 187 VAL A O 1
ATOM 1509 N N . VAL A 1 188 ? -3.143 8.915 4.703 1.00 98.75 188 VAL A N 1
ATOM 1510 C CA . VAL A 1 188 ? -2.102 8.288 5.519 1.00 98.75 188 VAL A CA 1
ATOM 1511 C C . VAL A 1 188 ? -0.869 9.180 5.519 1.00 98.75 188 VAL A C 1
ATOM 1513 O O . VAL A 1 188 ? -0.193 9.341 4.502 1.00 98.75 188 VAL A O 1
ATOM 1516 N N . LYS A 1 189 ? -0.580 9.787 6.667 1.00 98.56 189 LYS A N 1
ATOM 1517 C CA . LYS A 1 189 ? 0.532 10.723 6.849 1.00 98.56 189 LYS A CA 1
ATOM 1518 C C . LYS A 1 189 ? 1.701 10.083 7.596 1.00 98.56 189 LYS A C 1
ATOM 1520 O O . LYS A 1 189 ? 1.566 9.015 8.200 1.00 98.56 189 LYS A O 1
ATOM 1525 N N . LYS A 1 190 ? 2.848 10.766 7.550 1.00 97.88 190 LYS A N 1
ATOM 1526 C CA . LYS A 1 190 ? 4.070 10.465 8.312 1.00 97.88 190 LYS A CA 1
ATOM 1527 C C . LYS A 1 190 ? 3.768 10.069 9.764 1.00 97.88 190 LYS A C 1
ATOM 1529 O O . LYS A 1 190 ? 2.814 10.579 10.348 1.00 97.88 190 LYS A O 1
ATOM 1534 N N . ASN A 1 191 ? 4.596 9.197 10.339 1.00 97.62 191 ASN A N 1
ATOM 1535 C CA . ASN A 1 191 ? 4.407 8.550 11.650 1.00 97.62 191 ASN A CA 1
ATOM 1536 C C . ASN A 1 191 ? 3.281 7.510 11.724 1.00 97.62 191 ASN A C 1
ATOM 1538 O O . ASN A 1 191 ? 3.109 6.913 12.786 1.00 97.62 191 ASN A O 1
ATOM 1542 N N . THR A 1 192 ? 2.523 7.260 10.651 1.00 98.75 192 THR A N 1
ATOM 1543 C CA . THR A 1 192 ? 1.492 6.218 10.704 1.00 98.75 192 THR A CA 1
ATOM 1544 C C . THR A 1 192 ? 2.118 4.843 10.878 1.00 98.75 192 THR A C 1
ATOM 1546 O O . THR A 1 192 ? 2.843 4.380 9.997 1.00 98.75 192 THR A O 1
ATOM 1549 N N . LYS A 1 193 ? 1.765 4.157 11.967 1.00 98.81 193 LYS A N 1
ATOM 1550 C CA . LYS A 1 193 ? 2.034 2.726 12.134 1.00 98.81 193 LYS A CA 1
ATOM 1551 C C . LYS A 1 193 ? 0.775 1.986 12.550 1.00 98.81 193 LYS A C 1
ATOM 1553 O O . LYS A 1 193 ? 0.001 2.501 13.347 1.00 98.81 193 LYS A O 1
ATOM 1558 N N . THR A 1 194 ? 0.556 0.795 12.009 1.00 98.81 194 THR A N 1
ATOM 1559 C CA . THR A 1 194 ? -0.615 -0.039 12.332 1.00 98.81 194 THR A CA 1
ATOM 1560 C C . THR A 1 194 ? -0.175 -1.465 12.622 1.00 98.81 194 THR A C 1
ATOM 1562 O O . THR A 1 194 ? 0.725 -1.966 11.949 1.00 98.81 194 THR A O 1
ATOM 1565 N N . SER A 1 195 ? -0.818 -2.106 13.597 1.00 98.62 195 SER A N 1
ATOM 1566 C CA . SER A 1 195 ? -0.648 -3.536 13.878 1.00 98.62 195 SER A CA 1
ATOM 1567 C C . SER A 1 195 ? -1.238 -4.393 12.757 1.00 98.62 195 SER A C 1
ATOM 1569 O O . SER A 1 195 ? -1.965 -3.881 11.894 1.00 98.62 195 SER A O 1
ATOM 1571 N N . ASP A 1 196 ? -0.956 -5.694 12.787 1.00 98.50 196 ASP A N 1
ATOM 1572 C CA . ASP A 1 196 ? -1.588 -6.670 11.899 1.00 98.50 196 ASP A CA 1
ATOM 1573 C C . ASP A 1 196 ? -3.121 -6.692 12.130 1.00 98.50 196 ASP A C 1
ATOM 1575 O O . ASP A 1 196 ? -3.627 -6.378 13.213 1.00 98.50 196 ASP A O 1
ATOM 1579 N N . TYR A 1 197 ? -3.877 -7.012 11.078 1.00 98.12 197 TYR A N 1
ATOM 1580 C CA . TYR A 1 197 ? -5.345 -7.097 11.064 1.00 98.12 197 TYR A CA 1
ATOM 1581 C C . TYR A 1 197 ? -6.102 -5.808 11.435 1.00 98.12 197 TYR A C 1
ATOM 1583 O O . TYR A 1 197 ? -7.294 -5.853 11.746 1.00 98.12 197 TYR A O 1
ATOM 1591 N N . THR A 1 198 ? -5.455 -4.647 11.358 1.00 98.62 198 THR A N 1
ATOM 1592 C CA . THR A 1 198 ? -6.109 -3.346 11.529 1.00 98.62 198 THR A CA 1
ATOM 1593 C C . THR A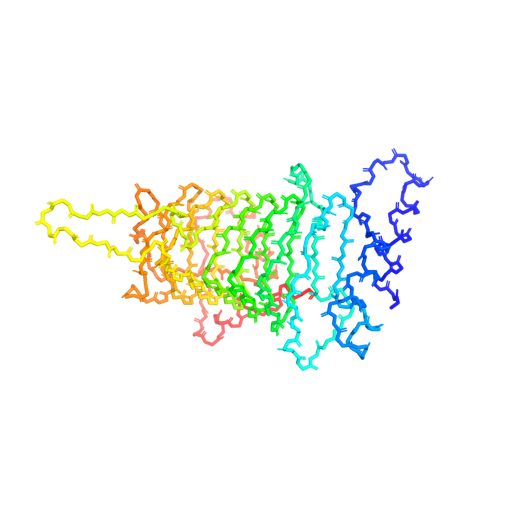 1 198 ? -7.076 -3.065 10.374 1.00 98.62 198 THR A C 1
ATOM 1595 O O . THR A 1 198 ? -6.713 -3.120 9.193 1.00 98.62 198 THR A O 1
ATOM 1598 N N . ILE A 1 199 ? -8.308 -2.684 10.708 1.00 98.56 199 ILE A N 1
ATOM 1599 C CA . ILE A 1 199 ? -9.308 -2.186 9.760 1.00 98.56 199 ILE A CA 1
ATOM 1600 C C . ILE A 1 199 ? -9.399 -0.668 9.893 1.00 98.56 199 ILE A C 1
ATOM 1602 O O . ILE A 1 199 ? -9.577 -0.144 10.983 1.00 98.56 199 ILE A O 1
ATOM 1606 N N . VAL A 1 200 ? -9.345 0.056 8.782 1.00 98.31 200 VAL A N 1
ATOM 1607 C CA . VAL A 1 200 ? -9.696 1.478 8.718 1.00 98.31 200 VAL A CA 1
ATOM 1608 C C . VAL A 1 200 ? -11.048 1.553 8.026 1.00 98.31 200 VAL A C 1
ATOM 1610 O O . VAL A 1 200 ? -11.121 1.412 6.808 1.00 98.31 200 VAL A O 1
ATOM 1613 N N . ALA A 1 201 ? -12.122 1.681 8.805 1.00 90.19 201 ALA A N 1
ATOM 1614 C CA . ALA A 1 201 ? -13.477 1.369 8.343 1.00 90.19 201 ALA A CA 1
ATOM 1615 C C . ALA A 1 201 ? -14.112 2.466 7.478 1.00 90.19 201 ALA A C 1
ATOM 1617 O O . ALA A 1 201 ? -14.864 2.168 6.552 1.00 90.19 201 ALA A O 1
ATOM 1618 N N . SER A 1 202 ? -13.821 3.733 7.771 1.00 83.75 202 SER A N 1
ATOM 1619 C CA . SER A 1 202 ? -14.528 4.863 7.163 1.00 83.75 202 SER A CA 1
ATOM 1620 C C . SER A 1 202 ? -13.733 5.502 6.033 1.00 83.75 202 SER A C 1
ATOM 1622 O O . SER A 1 202 ? -12.530 5.749 6.163 1.00 83.75 202 SER A O 1
ATOM 1624 N N . SER A 1 203 ? -14.431 5.860 4.951 1.00 89.31 203 SER A N 1
ATOM 1625 C CA . SER A 1 203 ? -13.870 6.744 3.924 1.00 89.31 203 SER A CA 1
ATOM 1626 C C . SER A 1 203 ? -13.394 8.066 4.533 1.00 89.31 203 SER A C 1
ATOM 1628 O O . SER A 1 203 ? -14.001 8.558 5.482 1.00 89.31 203 SER A O 1
ATOM 1630 N N . ASN A 1 204 ? -12.356 8.670 3.951 1.00 94.62 204 ASN A N 1
ATOM 1631 C CA . ASN A 1 204 ? -11.789 9.959 4.381 1.00 94.62 204 ASN A CA 1
ATOM 1632 C C . ASN A 1 204 ? -11.144 9.961 5.782 1.00 94.62 204 ASN A C 1
ATOM 1634 O O . ASN A 1 204 ? -10.890 11.030 6.326 1.00 94.62 204 ASN A O 1
ATOM 1638 N N . THR A 1 205 ? -10.861 8.795 6.373 1.00 98.12 205 THR A N 1
ATOM 1639 C CA . THR A 1 205 ? -10.140 8.707 7.655 1.00 98.12 205 THR A CA 1
ATOM 1640 C C . THR A 1 205 ? -8.722 9.284 7.528 1.00 98.12 205 THR A C 1
ATOM 1642 O O . THR A 1 205 ? -8.062 9.074 6.509 1.00 98.12 205 THR A O 1
ATOM 1645 N N . LEU A 1 206 ? -8.239 9.982 8.566 1.00 98.44 206 LEU A N 1
ATOM 1646 C CA . LEU A 1 206 ? -6.869 10.511 8.638 1.00 98.44 206 LEU A CA 1
ATOM 1647 C C . LEU A 1 206 ? -6.028 9.710 9.635 1.00 98.44 206 LEU A C 1
ATOM 1649 O O . LEU A 1 206 ? -6.215 9.837 10.847 1.00 98.44 206 LEU A O 1
ATOM 1653 N N . LEU A 1 207 ? -5.068 8.943 9.121 1.00 98.56 207 LEU A N 1
ATOM 1654 C CA . LEU A 1 207 ? -4.023 8.297 9.910 1.00 98.56 207 LEU A CA 1
ATOM 1655 C C . LEU A 1 207 ? -2.789 9.200 9.962 1.00 98.56 207 LEU A C 1
ATOM 1657 O O . LEU A 1 207 ? -2.267 9.601 8.922 1.00 98.56 207 LEU A O 1
ATOM 1661 N N . SER A 1 208 ? -2.326 9.534 11.165 1.00 97.31 208 SER A N 1
ATOM 1662 C CA . SER A 1 208 ? -1.179 10.439 11.352 1.00 97.31 208 SER A CA 1
ATOM 1663 C C . SER A 1 208 ? -0.347 10.144 12.605 1.00 97.31 208 SER A C 1
ATOM 1665 O O . SER A 1 208 ? 0.400 11.005 13.074 1.00 97.31 208 SER A O 1
ATOM 1667 N N . LYS A 1 209 ? -0.504 8.947 13.184 1.00 97.50 209 LYS A N 1
ATOM 1668 C CA . LYS A 1 209 ? 0.086 8.551 14.470 1.00 97.50 209 LYS A CA 1
ATOM 1669 C C . LYS A 1 209 ? 0.484 7.078 14.485 1.00 97.50 209 LYS A C 1
ATOM 1671 O O . LYS A 1 209 ? 0.058 6.298 13.636 1.00 97.50 209 LYS A O 1
ATOM 1676 N N . ASP A 1 210 ? 1.256 6.697 15.492 1.00 98.56 210 ASP A N 1
ATOM 1677 C CA . ASP A 1 210 ? 1.482 5.294 15.811 1.00 98.56 210 ASP A CA 1
ATOM 1678 C C . ASP A 1 210 ? 0.222 4.720 16.483 1.00 98.56 210 ASP A C 1
ATOM 1680 O O . ASP A 1 210 ? -0.220 5.236 17.505 1.00 98.56 210 ASP A O 1
ATOM 1684 N N . TYR A 1 211 ? -0.391 3.700 15.881 1.00 98.38 211 TYR A N 1
ATOM 1685 C CA . TYR A 1 211 ? -1.573 3.016 16.415 1.00 98.38 211 TYR A CA 1
ATOM 1686 C C . TYR A 1 211 ? -1.235 1.634 16.987 1.00 98.38 211 TYR A C 1
ATOM 1688 O O . TYR A 1 211 ? -2.151 0.923 17.404 1.00 98.38 211 TYR A O 1
ATOM 1696 N N . THR A 1 212 ? 0.042 1.235 17.008 1.00 98.12 212 THR A N 1
ATOM 1697 C CA . THR A 1 212 ? 0.452 -0.135 17.367 1.00 98.12 212 THR A CA 1
ATOM 1698 C C . THR A 1 212 ? 0.175 -0.489 18.827 1.00 98.12 212 THR A C 1
ATOM 1700 O O . THR A 1 212 ? -0.162 -1.632 19.128 1.00 98.12 212 THR A O 1
ATOM 1703 N N . GLU A 1 213 ? 0.181 0.506 19.716 1.00 96.94 213 GLU A N 1
ATOM 1704 C CA . GLU A 1 213 ? -0.200 0.383 21.132 1.00 96.94 213 GLU A CA 1
ATOM 1705 C C . GLU A 1 213 ? -1.615 -0.180 21.352 1.00 96.94 213 GLU A C 1
ATOM 1707 O O . GLU A 1 213 ? -1.931 -0.687 22.425 1.00 96.94 213 GLU A O 1
ATOM 1712 N N . ASN A 1 214 ? -2.479 -0.129 20.332 1.00 96.19 214 ASN A N 1
ATOM 1713 C CA . ASN A 1 214 ? -3.847 -0.627 20.427 1.00 96.19 214 ASN A CA 1
ATOM 1714 C C . ASN A 1 214 ? -3.962 -2.150 20.249 1.00 96.19 214 ASN A C 1
ATOM 1716 O O . ASN A 1 214 ? -5.019 -2.698 20.579 1.00 96.19 214 ASN A O 1
ATOM 1720 N N . GLY A 1 215 ? -2.895 -2.814 19.789 1.00 97.38 215 GLY A N 1
ATOM 1721 C CA . GLY A 1 215 ? -2.869 -4.242 19.468 1.00 97.38 215 GLY A CA 1
ATOM 1722 C C . GLY A 1 215 ? -3.464 -4.573 18.095 1.00 97.38 215 GLY A C 1
ATOM 1723 O O . GLY A 1 215 ? -3.765 -3.685 17.297 1.00 97.38 215 GLY A O 1
ATOM 1724 N N . GLU A 1 216 ? -3.592 -5.866 17.804 1.00 98.06 216 GLU A N 1
ATOM 1725 C CA . GLU A 1 216 ? -4.224 -6.380 16.581 1.00 98.06 216 GLU A CA 1
ATOM 1726 C C . GLU A 1 216 ? -5.759 -6.255 16.627 1.00 98.06 216 GLU A C 1
ATOM 1728 O O . GLU A 1 216 ? -6.349 -5.937 17.664 1.00 98.06 216 GLU A O 1
ATOM 1733 N N . PHE A 1 217 ? -6.423 -6.509 15.494 1.00 97.81 217 PHE A N 1
ATOM 1734 C CA . PHE A 1 217 ? -7.893 -6.568 15.384 1.00 97.81 217 PHE A CA 1
ATOM 1735 C C . PHE A 1 217 ? -8.622 -5.281 15.807 1.00 97.81 217 PHE A C 1
ATOM 1737 O O . PHE A 1 217 ? -9.753 -5.311 16.307 1.00 97.81 217 PHE A O 1
ATOM 1744 N N . CYS A 1 218 ? -7.967 -4.135 15.626 1.00 97.50 218 CYS A N 1
ATOM 1745 C CA . CYS A 1 218 ? -8.548 -2.824 15.886 1.00 97.50 218 CYS A CA 1
ATOM 1746 C C . CYS A 1 218 ? -9.252 -2.268 14.651 1.00 97.50 218 CYS A C 1
ATOM 1748 O O . CYS A 1 218 ? -8.786 -2.418 13.521 1.00 97.50 218 CYS A O 1
ATOM 1750 N N . VAL A 1 219 ? -10.341 -1.540 14.889 1.00 98.44 219 VAL A N 1
ATOM 1751 C CA . VAL A 1 219 ? -11.021 -0.742 13.872 1.00 98.44 219 VAL A CA 1
ATOM 1752 C C . VAL A 1 219 ? -10.759 0.731 14.145 1.00 98.44 219 VAL A C 1
ATOM 1754 O O . VAL A 1 219 ? -11.085 1.237 15.219 1.00 98.44 219 VAL A O 1
ATOM 1757 N N . LEU A 1 220 ? -10.182 1.419 13.167 1.00 98.31 220 LEU A N 1
ATOM 1758 C CA . LEU A 1 220 ? -9.895 2.845 13.181 1.00 98.31 220 LEU A CA 1
ATOM 1759 C C . LEU A 1 220 ? -10.902 3.607 12.313 1.00 98.31 220 LEU A C 1
ATOM 1761 O O . LEU A 1 220 ? -11.308 3.141 11.244 1.00 98.31 220 LEU A O 1
ATOM 1765 N N . GLY A 1 221 ? -11.261 4.815 12.741 1.00 97.75 221 GLY A N 1
ATOM 1766 C CA . GLY A 1 221 ? -12.085 5.730 11.956 1.00 97.75 221 GLY A CA 1
ATOM 1767 C C . GLY A 1 221 ? -12.033 7.168 12.467 1.00 97.75 221 GLY A C 1
ATOM 1768 O O . GLY A 1 221 ? -11.664 7.419 13.614 1.00 97.75 221 GLY A O 1
ATOM 1769 N N . GLY A 1 222 ? -12.409 8.112 11.602 1.00 96.62 222 GLY A N 1
ATOM 1770 C CA . GLY A 1 222 ? -12.521 9.536 11.932 1.00 96.62 222 GLY A CA 1
ATOM 1771 C C . GLY A 1 222 ? -11.349 10.399 11.455 1.00 96.62 222 GLY A C 1
ATOM 1772 O O . GLY A 1 222 ? -10.395 9.927 10.838 1.00 96.62 222 GLY A O 1
ATOM 1773 N N . VAL A 1 223 ? -11.436 11.701 11.725 1.00 96.94 223 VAL A N 1
ATOM 1774 C CA . VAL A 1 223 ? -10.421 12.697 11.353 1.00 96.94 223 VAL A CA 1
ATOM 1775 C C . VAL A 1 223 ? -10.151 13.599 12.564 1.00 96.94 223 VAL A C 1
ATOM 1777 O O . VAL A 1 223 ? -10.993 14.439 12.875 1.00 96.94 223 VAL A O 1
ATOM 1780 N N . PRO A 1 224 ? -9.010 13.447 13.267 1.00 96.44 224 PRO A N 1
ATOM 1781 C CA . PRO A 1 224 ? -8.032 12.361 13.140 1.00 96.44 224 PRO A CA 1
ATOM 1782 C C . PRO A 1 224 ? -8.607 11.005 13.584 1.00 96.44 224 PRO A C 1
ATOM 1784 O O . PRO A 1 224 ? -9.561 10.952 14.363 1.00 96.44 224 PRO A O 1
ATOM 1787 N N . ALA A 1 225 ? -8.014 9.909 13.107 1.00 97.94 225 ALA A N 1
ATOM 1788 C CA . ALA A 1 225 ? -8.504 8.571 13.413 1.00 97.94 225 ALA A CA 1
ATOM 1789 C C . ALA A 1 225 ? -8.361 8.215 14.898 1.00 97.94 225 ALA A C 1
ATOM 1791 O O . ALA A 1 225 ? -7.343 8.514 15.532 1.00 97.94 225 ALA A O 1
ATOM 1792 N N . LYS A 1 226 ? -9.368 7.513 15.417 1.00 97.00 226 LYS A N 1
ATOM 1793 C CA . LYS A 1 226 ? -9.407 6.899 16.748 1.00 97.00 226 LYS A CA 1
ATOM 1794 C C . LYS A 1 226 ? -9.810 5.432 16.624 1.00 97.00 226 LYS A C 1
ATOM 1796 O O . LYS A 1 226 ? -10.393 5.039 15.613 1.00 97.00 226 LYS A O 1
ATOM 1801 N N . VAL A 1 227 ? -9.535 4.642 17.660 1.00 97.62 227 VAL A N 1
ATOM 1802 C CA . VAL A 1 227 ? -10.105 3.295 17.788 1.00 97.62 227 VAL A CA 1
ATOM 1803 C C . VAL A 1 227 ? -11.608 3.424 18.025 1.00 97.62 227 VAL A C 1
ATOM 1805 O O . VAL A 1 227 ? -12.028 4.077 18.977 1.00 97.62 227 VAL A O 1
ATOM 1808 N N . ILE A 1 228 ? -12.404 2.813 17.150 1.00 97.69 228 ILE A N 1
ATOM 1809 C CA . ILE A 1 228 ? -13.872 2.788 17.230 1.00 97.69 228 ILE A CA 1
ATOM 1810 C C . ILE A 1 228 ? -14.418 1.395 17.564 1.00 97.69 228 ILE A C 1
ATOM 1812 O O . ILE A 1 228 ? -15.564 1.281 17.983 1.00 97.69 228 ILE A O 1
ATOM 1816 N N . ALA A 1 229 ? -13.607 0.345 17.401 1.00 97.69 229 ALA A N 1
ATOM 1817 C CA . ALA A 1 229 ? -13.913 -1.011 17.853 1.00 97.69 229 ALA A CA 1
ATOM 1818 C C . ALA A 1 229 ? -12.632 -1.854 17.991 1.00 97.69 229 ALA A C 1
ATOM 1820 O O . ALA A 1 229 ? -11.581 -1.500 17.450 1.00 97.69 229 ALA A O 1
ATOM 1821 N N . LYS A 1 230 ? -12.734 -2.981 18.702 1.00 97.81 230 LYS A N 1
ATOM 1822 C CA . LYS A 1 230 ? -11.671 -3.982 18.887 1.00 97.81 230 LYS A CA 1
ATOM 1823 C C . LYS A 1 230 ? -12.231 -5.394 18.715 1.00 97.81 230 LYS A C 1
ATOM 1825 O O . LYS A 1 230 ? -13.436 -5.592 18.848 1.00 97.81 230 LYS A O 1
ATOM 1830 N N . GLY A 1 231 ? -11.355 -6.361 18.449 1.00 96.75 231 GLY A N 1
ATOM 1831 C CA . GLY A 1 231 ? -11.729 -7.766 18.265 1.00 96.75 231 GLY A CA 1
ATOM 1832 C C . GLY A 1 231 ? -12.423 -8.043 16.930 1.00 96.75 231 GLY A C 1
ATOM 1833 O O . GLY A 1 231 ? -13.167 -9.012 16.818 1.00 96.75 231 GLY A O 1
ATOM 1834 N N . ILE A 1 232 ? -12.210 -7.189 15.924 1.00 96.44 232 ILE A N 1
ATOM 1835 C CA . ILE A 1 232 ? -12.832 -7.316 14.603 1.00 96.44 232 ILE A CA 1
ATOM 1836 C C . ILE A 1 232 ? -11.744 -7.537 13.558 1.00 96.44 232 ILE A C 1
ATOM 1838 O O . ILE A 1 232 ? -10.756 -6.806 13.500 1.00 96.44 232 ILE A O 1
ATOM 1842 N N . ARG A 1 233 ? -11.960 -8.529 12.693 1.00 94.56 233 ARG A N 1
ATOM 1843 C CA . ARG A 1 233 ? -11.109 -8.832 11.539 1.00 94.56 233 ARG A CA 1
ATOM 1844 C C . ARG A 1 233 ? -11.936 -8.936 10.269 1.00 94.56 233 ARG A C 1
ATOM 1846 O O . ARG A 1 233 ? -13.135 -9.198 10.311 1.00 94.56 233 ARG A O 1
ATOM 1853 N N . ARG A 1 234 ? -11.265 -8.806 9.129 1.00 94.06 234 ARG A N 1
ATOM 1854 C CA . ARG A 1 234 ? -11.848 -9.091 7.817 1.00 94.06 234 ARG A CA 1
ATOM 1855 C C . ARG A 1 234 ? -11.737 -10.583 7.483 1.00 94.06 234 ARG A C 1
ATOM 1857 O O . ARG A 1 234 ? -10.707 -11.202 7.755 1.00 94.06 234 ARG A O 1
ATOM 1864 N N . ILE A 1 235 ? -12.770 -11.128 6.842 1.00 94.94 235 ILE A N 1
ATOM 1865 C CA . ILE A 1 235 ? -12.747 -12.449 6.205 1.00 94.94 235 ILE A CA 1
ATOM 1866 C C . ILE A 1 235 ? -12.151 -12.281 4.797 1.00 94.94 235 ILE A C 1
ATOM 1868 O O . ILE A 1 235 ? -12.588 -11.441 4.012 1.00 94.94 235 ILE A O 1
ATOM 1872 N N . TYR A 1 236 ? -11.089 -13.027 4.492 1.00 91.38 236 TYR A N 1
ATOM 1873 C CA . TYR A 1 236 ? -10.410 -13.013 3.189 1.00 91.38 236 TYR A CA 1
ATOM 1874 C C . TYR A 1 236 ? -10.763 -14.231 2.322 1.00 91.38 236 TYR A C 1
ATOM 1876 O O . TYR A 1 236 ? -10.562 -14.187 1.107 1.00 91.38 236 TYR A O 1
ATOM 1884 N N . ASN A 1 237 ? -11.303 -15.285 2.933 1.00 94.19 237 ASN A N 1
ATOM 1885 C CA . ASN A 1 237 ? -11.808 -16.486 2.280 1.00 94.19 237 ASN A CA 1
ATOM 1886 C C . ASN A 1 237 ? -13.050 -16.182 1.425 1.00 94.19 237 ASN A C 1
ATOM 1888 O O . ASN A 1 237 ? -14.127 -15.910 1.956 1.00 94.19 237 ASN A O 1
ATOM 1892 N N . TYR A 1 238 ? -12.926 -16.269 0.094 1.00 92.25 238 TYR A N 1
ATOM 1893 C CA . TYR A 1 238 ? -14.052 -15.958 -0.799 1.00 92.25 238 TYR A CA 1
ATOM 1894 C C . TYR A 1 238 ? -15.197 -16.980 -0.718 1.00 92.25 238 TYR A C 1
ATOM 1896 O O . TYR A 1 238 ? -16.329 -16.634 -1.047 1.00 92.25 238 TYR A O 1
ATOM 1904 N N . LYS A 1 239 ? -14.930 -18.228 -0.304 1.00 94.88 239 LYS A N 1
ATOM 1905 C CA . LYS A 1 239 ? -15.977 -19.247 -0.128 1.00 94.88 239 LYS A CA 1
ATOM 1906 C C . LYS A 1 239 ? -16.808 -18.947 1.110 1.00 94.88 239 LYS A C 1
ATOM 1908 O O . LYS A 1 239 ? -18.024 -18.881 0.999 1.00 94.88 239 LYS A O 1
ATOM 1913 N N . ALA A 1 240 ? -16.149 -18.643 2.229 1.00 95.88 240 ALA A N 1
ATOM 1914 C CA . ALA A 1 240 ? -16.817 -18.193 3.450 1.00 95.88 240 ALA A CA 1
ATOM 1915 C C . ALA A 1 240 ? -17.661 -16.930 3.206 1.00 95.88 240 ALA A C 1
ATOM 1917 O O . ALA A 1 240 ? -18.800 -16.843 3.651 1.00 95.88 240 ALA A O 1
ATOM 1918 N N . GLU A 1 241 ? -17.134 -15.962 2.450 1.00 95.25 241 GLU A N 1
ATOM 1919 C CA . GLU A 1 241 ? -17.905 -14.789 2.018 1.00 95.25 241 GLU A CA 1
ATOM 1920 C C . GLU A 1 241 ? -19.128 -15.183 1.172 1.00 95.25 241 GLU A C 1
ATOM 1922 O O . GLU A 1 241 ? -20.209 -14.636 1.375 1.00 95.25 241 GLU A O 1
ATOM 1927 N N . SER A 1 242 ? -19.002 -16.133 0.238 1.00 95.50 242 SER A N 1
ATOM 1928 C CA . SER A 1 242 ? -20.139 -16.616 -0.566 1.00 95.50 242 SER A CA 1
ATOM 1929 C C . SER A 1 242 ? -21.212 -17.282 0.296 1.00 95.50 242 SER A C 1
ATOM 1931 O O . SER A 1 242 ? -22.384 -16.936 0.172 1.00 95.50 242 SER A O 1
ATOM 1933 N N . GLU A 1 243 ? -20.809 -18.172 1.205 1.00 95.88 243 GLU A N 1
ATOM 1934 C CA . GLU A 1 243 ? -21.694 -18.869 2.146 1.00 95.88 243 GLU A CA 1
ATOM 1935 C C . GLU A 1 243 ? -22.456 -17.875 3.036 1.00 95.88 243 GLU A C 1
ATOM 1937 O O . GLU A 1 243 ? -23.681 -17.939 3.143 1.00 95.88 243 GLU A O 1
ATOM 1942 N N . LEU A 1 244 ? -21.754 -16.895 3.619 1.00 96.88 244 LEU A N 1
ATOM 1943 C CA . LEU A 1 244 ? -22.377 -15.841 4.427 1.00 96.88 244 LEU A CA 1
ATOM 1944 C C . LEU A 1 244 ? -23.338 -14.987 3.593 1.00 96.88 244 LEU A C 1
ATOM 1946 O O . LEU A 1 244 ? -24.439 -14.675 4.046 1.00 96.88 244 LEU A O 1
ATOM 1950 N N . ASN A 1 245 ? -22.960 -14.633 2.363 1.00 96.69 245 ASN A N 1
ATOM 1951 C CA . ASN A 1 245 ? -23.832 -13.882 1.462 1.00 96.69 245 ASN A CA 1
ATOM 1952 C C . ASN A 1 245 ? -25.110 -14.660 1.116 1.00 96.69 245 ASN A C 1
ATOM 1954 O O . ASN A 1 245 ? -26.186 -14.066 1.065 1.00 96.69 245 ASN A O 1
ATOM 1958 N N . GLU A 1 246 ? -25.024 -15.965 0.869 1.00 97.62 246 GLU A N 1
ATOM 1959 C CA . GLU A 1 246 ? -26.187 -16.826 0.622 1.00 97.62 246 GLU A CA 1
ATOM 1960 C C . GLU A 1 246 ? -27.078 -16.950 1.864 1.00 97.62 246 GLU A C 1
ATOM 1962 O O . GLU A 1 246 ? -28.304 -16.813 1.761 1.00 97.62 246 GLU A O 1
ATOM 1967 N N . TYR A 1 247 ? -26.479 -17.103 3.048 1.00 97.69 247 TYR A N 1
ATOM 1968 C CA . TYR A 1 247 ? -27.203 -17.120 4.318 1.00 97.69 247 TYR A CA 1
ATOM 1969 C C . TYR A 1 247 ? -28.001 -15.825 4.537 1.00 97.69 247 TYR A C 1
ATOM 1971 O O . TYR A 1 247 ? -29.220 -15.876 4.698 1.00 97.69 247 TYR A O 1
ATOM 1979 N N . PHE A 1 248 ? -27.366 -14.651 4.467 1.00 97.75 248 PHE A N 1
ATOM 1980 C CA . PHE A 1 248 ? -28.060 -13.374 4.698 1.00 97.75 248 PHE A CA 1
ATOM 1981 C C . PHE A 1 248 ? -29.062 -13.017 3.588 1.00 97.75 248 PHE A C 1
ATOM 1983 O O . PHE A 1 248 ? -30.054 -12.339 3.849 1.00 97.75 248 PHE A O 1
ATOM 1990 N N . LYS A 1 249 ? -28.870 -13.505 2.354 1.00 97.19 249 LYS A N 1
ATOM 1991 C CA . LYS A 1 249 ? -29.877 -13.376 1.283 1.00 97.19 249 LYS A CA 1
ATOM 1992 C C . LYS A 1 249 ? -31.137 -14.198 1.558 1.00 97.19 249 LYS A C 1
ATOM 1994 O O . LYS A 1 249 ? -32.234 -13.737 1.241 1.00 97.19 249 LYS A O 1
ATOM 1999 N N . SER A 1 250 ? -30.979 -15.401 2.110 1.00 97.62 250 SER A N 1
ATOM 2000 C CA . SER A 1 250 ? -32.084 -16.311 2.450 1.00 97.62 250 SER A CA 1
ATOM 2001 C C . SER A 1 250 ? -32.755 -15.975 3.788 1.00 97.62 250 SER A C 1
ATOM 2003 O O . SER A 1 250 ? -33.931 -16.277 3.963 1.00 97.62 250 SER A O 1
ATOM 2005 N N . HIS A 1 251 ? -32.057 -15.275 4.687 1.00 97.50 251 HIS A N 1
ATOM 2006 C CA . HIS A 1 251 ? -32.538 -14.882 6.015 1.00 97.50 251 HIS A CA 1
ATOM 2007 C C . HIS A 1 251 ? -32.534 -13.353 6.173 1.00 97.50 251 HIS A C 1
ATOM 2009 O O . HIS A 1 251 ? -31.747 -12.802 6.938 1.00 97.50 251 HIS A O 1
ATOM 2015 N N . LYS A 1 252 ? -33.417 -12.650 5.451 1.00 96.06 252 LYS A N 1
ATOM 2016 C CA . LYS A 1 252 ? -33.409 -11.171 5.349 1.00 96.06 252 LYS A CA 1
ATOM 2017 C C . LYS A 1 252 ? -33.504 -10.424 6.687 1.00 96.06 252 LYS A C 1
ATOM 2019 O O . LYS A 1 252 ? -32.947 -9.339 6.808 1.00 96.06 252 LYS A O 1
ATOM 2024 N N . GLU A 1 253 ? -34.182 -11.005 7.676 1.00 97.50 253 GLU A N 1
ATOM 2025 C CA . GLU A 1 253 ? -34.339 -10.408 9.013 1.00 97.50 253 GLU A CA 1
ATOM 2026 C C . GLU A 1 253 ? -33.167 -10.723 9.961 1.00 97.50 253 GLU A C 1
ATOM 2028 O O . GLU A 1 253 ? -33.046 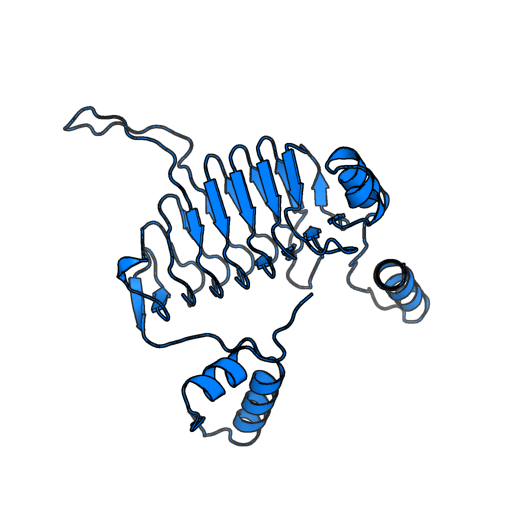-10.127 11.035 1.00 97.50 253 GLU A O 1
ATOM 2033 N N . ALA A 1 254 ? -32.288 -11.665 9.596 1.00 96.69 254 ALA A N 1
ATOM 2034 C CA . ALA A 1 254 ? -31.148 -12.031 10.424 1.00 96.69 254 ALA A CA 1
ATOM 2035 C C . ALA A 1 254 ? -30.111 -10.900 10.436 1.00 96.69 254 ALA A C 1
ATOM 2037 O O . ALA A 1 254 ? -29.541 -10.536 9.410 1.00 96.69 254 ALA A O 1
ATOM 2038 N N . LYS A 1 255 ? -29.823 -10.370 11.629 1.00 96.12 255 LYS A N 1
ATOM 2039 C CA . LYS A 1 255 ? -28.799 -9.328 11.835 1.00 96.12 255 LYS A CA 1
ATOM 2040 C C . LYS A 1 255 ? -27.402 -9.894 12.095 1.00 96.12 255 LYS A C 1
ATOM 2042 O O . LYS A 1 255 ? -26.424 -9.155 12.036 1.00 96.12 255 LYS A O 1
ATOM 2047 N N . SER A 1 256 ? -27.304 -11.183 12.411 1.00 95.94 256 SER A N 1
ATOM 2048 C CA . SER A 1 256 ? -26.048 -11.862 12.724 1.00 95.94 256 SER A CA 1
ATOM 2049 C C . SER A 1 256 ? -26.088 -13.343 12.336 1.00 95.94 256 SER A C 1
ATOM 2051 O O . SER A 1 256 ? -27.155 -13.932 12.153 1.00 95.94 256 SER A O 1
ATOM 2053 N N . PHE A 1 257 ? -24.898 -13.931 12.209 1.00 95.19 257 PHE A N 1
ATOM 2054 C CA . PHE A 1 257 ? -24.671 -15.361 12.018 1.00 95.19 257 PHE A CA 1
ATOM 2055 C C . PHE A 1 257 ? -23.566 -15.810 12.974 1.00 95.19 257 PHE A C 1
ATOM 2057 O O . PHE A 1 257 ? -22.509 -15.179 13.040 1.00 95.19 257 PHE A O 1
ATOM 2064 N N . GLN A 1 258 ? -23.809 -16.883 13.721 1.00 95.25 258 GLN A N 1
ATOM 2065 C CA . GLN A 1 258 ? -22.871 -17.392 14.714 1.00 95.25 258 GLN A CA 1
ATOM 2066 C C . GLN A 1 258 ? -22.029 -18.524 14.111 1.00 95.25 258 GLN A C 1
ATOM 2068 O O . GLN A 1 258 ? -22.561 -19.564 13.736 1.00 95.25 258 GLN A O 1
ATOM 2073 N N . LEU A 1 259 ? -20.705 -18.338 14.047 1.00 94.00 259 LEU A N 1
ATOM 2074 C CA . LEU A 1 259 ? -19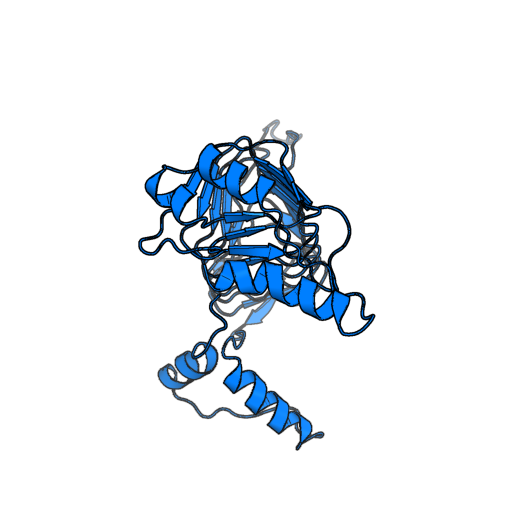.797 -19.283 13.381 1.00 94.00 259 LEU A CA 1
ATOM 2075 C C . LEU A 1 259 ? -19.524 -20.571 14.172 1.00 94.00 259 LEU A C 1
ATOM 2077 O O . LEU A 1 259 ? -19.269 -21.596 13.546 1.00 94.00 259 LEU A O 1
ATOM 2081 N N . ASN A 1 260 ? -19.551 -20.517 15.511 1.00 93.62 260 ASN A N 1
ATOM 2082 C CA . ASN A 1 260 ? -19.262 -21.649 16.411 1.00 93.62 260 ASN A CA 1
ATOM 2083 C C . ASN A 1 260 ? -17.993 -22.438 16.020 1.00 93.62 260 ASN A C 1
ATOM 2085 O O . ASN A 1 260 ? -18.054 -23.636 15.755 1.00 93.62 260 ASN A O 1
ATOM 2089 N N . LYS A 1 261 ? -16.844 -21.753 15.954 1.00 93.75 261 LYS A N 1
ATOM 2090 C CA . LYS A 1 261 ? -15.544 -22.341 15.582 1.00 93.75 261 LYS A CA 1
ATOM 2091 C C . LYS A 1 261 ? -14.543 -22.235 16.724 1.00 93.75 261 LYS A C 1
ATOM 2093 O O . LYS A 1 261 ? -14.589 -21.273 17.490 1.00 93.75 261 LYS A O 1
ATOM 2098 N N . THR A 1 262 ? -13.626 -23.195 16.796 1.00 95.56 262 THR A N 1
ATOM 2099 C CA . THR A 1 262 ? -12.400 -23.062 17.592 1.00 95.56 262 THR A CA 1
ATOM 2100 C C . THR A 1 262 ? -11.517 -21.946 17.014 1.00 95.56 262 THR A C 1
ATOM 2102 O O . THR A 1 262 ? -11.739 -21.521 15.874 1.00 95.56 262 THR A O 1
ATOM 2105 N N . PRO A 1 263 ? -10.515 -21.446 17.756 1.00 92.06 263 PRO A N 1
ATOM 2106 C CA . PRO A 1 263 ? -9.575 -20.459 17.228 1.00 92.06 263 PRO A CA 1
ATOM 2107 C C . PRO A 1 263 ? -8.877 -20.908 15.935 1.00 92.06 263 PRO A C 1
ATOM 2109 O O . PRO A 1 263 ? -8.783 -20.127 14.987 1.00 92.06 263 PRO A O 1
ATOM 2112 N N . GLU A 1 264 ? -8.451 -22.169 15.855 1.00 91.62 264 GLU A N 1
ATOM 2113 C CA . GLU A 1 264 ? -7.774 -22.731 14.683 1.00 91.62 264 GLU A CA 1
ATOM 2114 C C . GLU A 1 264 ? -8.717 -22.815 13.476 1.00 91.62 264 GLU A C 1
ATOM 2116 O O . GLU A 1 264 ? -8.368 -22.392 12.370 1.00 91.62 264 GLU A O 1
ATOM 2121 N N . ASP A 1 265 ? -9.944 -23.298 13.689 1.00 95.56 265 ASP A N 1
ATOM 2122 C CA . ASP A 1 265 ? -10.950 -23.383 12.630 1.00 95.56 265 ASP A CA 1
ATOM 2123 C C . ASP A 1 265 ? -11.426 -22.000 12.183 1.00 95.56 265 ASP A C 1
ATOM 2125 O O . ASP A 1 265 ? -11.787 -21.821 11.019 1.00 95.56 265 ASP A O 1
ATOM 2129 N N . LEU A 1 266 ? -11.431 -21.009 13.080 1.00 95.06 266 LEU A N 1
ATOM 2130 C CA . LEU A 1 266 ? -11.751 -19.625 12.749 1.00 95.06 266 LEU A CA 1
ATOM 2131 C C . LEU A 1 266 ? -10.659 -18.998 11.880 1.00 95.06 266 LEU A C 1
ATOM 2133 O O . LEU A 1 266 ? -10.980 -18.336 10.893 1.00 95.06 266 LEU A O 1
ATOM 2137 N N . GLU A 1 267 ? -9.385 -19.228 12.202 1.00 93.50 267 GLU A N 1
ATOM 2138 C CA . GLU A 1 267 ? -8.262 -18.750 11.390 1.00 93.50 267 GLU A CA 1
ATOM 2139 C C . GLU A 1 267 ? -8.344 -19.316 9.971 1.00 93.50 267 GLU A C 1
ATOM 2141 O O . GLU A 1 267 ? -8.343 -18.563 8.989 1.00 93.50 267 GLU A O 1
ATOM 2146 N N . LYS A 1 268 ? -8.537 -20.635 9.871 1.00 94.12 268 LYS A N 1
ATOM 2147 C CA . LYS A 1 268 ? -8.763 -21.333 8.607 1.00 94.12 268 LYS A CA 1
ATOM 2148 C C . LYS A 1 268 ? -9.975 -20.770 7.869 1.00 94.12 268 LYS A C 1
ATOM 2150 O O . LYS A 1 268 ? -9.881 -20.407 6.701 1.00 94.12 268 LYS A O 1
ATOM 2155 N N . TYR A 1 269 ? -11.108 -20.620 8.554 1.00 95.12 269 TYR A N 1
ATOM 2156 C CA . TYR A 1 269 ? -12.329 -20.073 7.967 1.00 95.12 269 TYR A CA 1
ATOM 2157 C C . TYR A 1 269 ? -12.122 -18.670 7.395 1.00 95.12 269 TYR A C 1
ATOM 2159 O O . TYR A 1 269 ? -12.647 -18.358 6.328 1.00 95.12 269 TYR A O 1
ATOM 2167 N N . CYS A 1 270 ? -11.332 -17.830 8.062 1.00 94.19 270 CYS A N 1
ATOM 2168 C CA . CYS A 1 270 ? -11.083 -16.470 7.619 1.00 94.19 270 CYS A CA 1
ATOM 2169 C C . CYS A 1 270 ? -10.060 -16.355 6.480 1.00 94.19 270 CYS A C 1
ATOM 2171 O O . CYS A 1 270 ? -10.166 -15.396 5.710 1.00 94.19 270 CYS A O 1
ATOM 2173 N N . LEU A 1 271 ? -9.082 -17.260 6.370 1.00 93.12 271 LEU A N 1
ATOM 2174 C CA . LEU A 1 271 ? -7.943 -17.113 5.449 1.00 93.12 271 LEU A CA 1
ATOM 2175 C C . LEU A 1 271 ? -7.873 -18.148 4.321 1.00 93.12 271 LEU A C 1
ATOM 2177 O O . LEU A 1 271 ? -7.274 -17.851 3.285 1.00 93.12 271 LEU A O 1
ATOM 2181 N N . ASP A 1 272 ? -8.470 -19.330 4.476 1.00 91.75 272 ASP A N 1
ATOM 2182 C CA . ASP A 1 272 ? -8.434 -20.359 3.436 1.00 91.75 272 ASP A CA 1
ATOM 2183 C C . ASP A 1 272 ? -9.039 -19.854 2.136 1.00 91.75 272 ASP A C 1
ATOM 2185 O O . ASP A 1 272 ? -9.992 -19.085 2.129 1.00 91.75 272 ASP A O 1
ATOM 2189 N N . ASN A 1 273 ? -8.526 -20.323 1.001 1.00 88.19 273 ASN A N 1
ATOM 2190 C CA . ASN A 1 273 ? -8.980 -19.852 -0.307 1.00 88.19 273 ASN A CA 1
ATOM 2191 C C . ASN A 1 273 ? -8.932 -18.315 -0.429 1.00 88.19 273 ASN A C 1
ATOM 2193 O O . ASN A 1 273 ? -9.705 -17.754 -1.201 1.00 88.19 273 ASN A O 1
ATOM 2197 N N . ALA A 1 274 ? -8.078 -17.602 0.317 1.00 83.56 274 ALA A N 1
ATOM 2198 C CA . ALA A 1 274 ? -7.877 -16.185 0.059 1.00 83.56 274 ALA A CA 1
ATOM 2199 C C . ALA A 1 274 ? -7.515 -15.989 -1.420 1.00 83.56 274 ALA A C 1
ATOM 2201 O O . ALA A 1 274 ? -6.840 -16.813 -2.039 1.00 83.56 274 ALA A O 1
ATOM 2202 N N . LEU A 1 275 ? -7.997 -14.905 -2.025 1.00 69.69 275 LEU A N 1
ATOM 2203 C CA . LEU A 1 275 ? -7.629 -14.599 -3.404 1.00 69.69 275 LEU A CA 1
ATOM 2204 C C . LEU A 1 275 ? -6.139 -14.229 -3.456 1.00 69.69 275 LEU A C 1
ATOM 2206 O O . LEU A 1 275 ? -5.757 -13.093 -3.153 1.00 69.69 275 LEU A O 1
ATOM 2210 N N . HIS A 1 276 ? -5.329 -15.219 -3.825 1.00 66.25 276 HIS A N 1
ATOM 2211 C CA . HIS A 1 276 ? -3.937 -15.096 -4.242 1.00 66.25 276 HIS A CA 1
ATOM 2212 C C . HIS A 1 276 ? -3.916 -14.837 -5.755 1.00 66.25 276 HIS A C 1
ATOM 2214 O O . HIS A 1 276 ? -4.716 -15.415 -6.495 1.00 66.25 276 HIS A O 1
ATOM 2220 N N . PHE A 1 277 ? -3.036 -13.959 -6.226 1.00 55.00 277 PHE A N 1
ATOM 2221 C CA . PHE A 1 277 ? -3.010 -13.515 -7.625 1.00 55.00 277 PHE A CA 1
ATOM 2222 C C . PHE A 1 277 ? -1.636 -13.684 -8.285 1.00 55.00 277 PHE A C 1
ATOM 2224 O O . PHE A 1 277 ? -0.621 -13.561 -7.567 1.00 55.00 277 PHE A O 1
#

Radius of gyration: 20.46 Å; Cα contacts (8 Å, |Δi|>4): 709; chains: 1; bounding box: 53×53×55 Å

Sequence (277 aa):
MIKLIKEWVGPLALLLLKGIRVQHHRLSLSKTIFFNFKSLPLRQACKLPVFIYHNTSLYRIGKIEIKSENVFQGMIQWGKLGYKSQGNGKICNYGRIEFHGPVFLGGGCIIENSGTMRFMGDTQIGEGTLMLIRDYLEIGRYTRIGFLSFFMDSDDHFTVNMETQKVTRNKAPIVIGKYNWIANKTVVKKNTKTSDYTIVASSNTLLSKDYTENGEFCVLGGVPAKVIAKGIRRIYNYKAESELNEYFKSHKEAKSFQLNKTPEDLEKYCLDN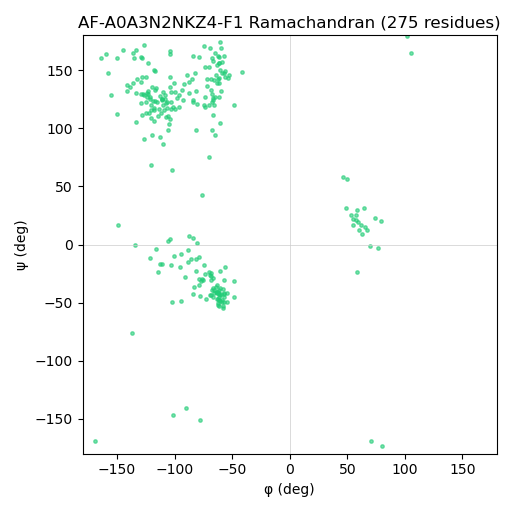ALHF

Solvent-accessible surface area (backbone atoms only — not comparable to full-atom values): 13792 Å² total; per-residue (Å²): 107,71,69,59,48,51,53,55,51,50,58,54,52,46,44,73,73,63,82,46,87,62,80,78,54,44,64,29,61,70,58,18,55,51,48,25,62,72,42,40,61,67,85,56,20,77,48,40,28,45,36,30,19,52,63,44,47,81,77,39,84,35,51,50,43,76,64,44,95,82,82,45,66,51,34,30,34,40,18,49,51,52,98,78,39,50,82,60,10,35,36,34,28,71,21,38,41,38,32,42,43,27,33,40,34,21,8,16,28,32,41,40,31,59,17,40,40,37,37,52,10,57,28,39,36,28,24,34,22,38,36,44,35,64,53,35,38,38,39,24,34,52,18,38,38,29,36,49,18,37,37,29,17,46,69,92,52,78,56,69,40,86,88,77,68,48,69,59,80,41,58,37,48,29,39,41,26,32,50,19,38,36,30,31,39,24,38,39,30,29,41,20,30,41,28,41,31,27,30,32,72,38,66,60,17,29,43,60,46,72,45,46,94,72,42,57,21,26,29,31,35,44,79,69,49,40,81,77,48,69,85,46,73,81,72,47,7,56,64,54,52,48,53,52,51,53,49,47,68,77,36,75,84,57,90,75,82,85,81,90,60,54,76,68,56,43,52,46,53,28,49,47,74,40,88,76,118